Protein AF-0000000083567440 (afdb_homodimer)

Secondary structure (DSSP, 8-state):
-B----TTTT-TT-S---HHHHHHHHHHHT-TT--EEEEHHHHHHHT--HHHHHHHTGGGEEEEEE--TTT--STTSSSB-HHHHHHHHHHTT--SEEEE----SS--HHHHHHHHHHS-TTEE--SS-HHHHHHHHHHHHHH-/-B----TTTT-TT-S---HHHHHHHHHHHT-TT--EEEEHHHHHHHT--HHHHHHHTGGGEEEEEE--TTT--STTSSSB-HHHHHHHHHHTT--SEEEE----SS--HHHHHHHHHHS-TTEE---S-HHHHHHHHHHHHTT-

Organism: NCBI:txid148449

Nearest PDB structures (foldseek):
  3ngf-assembly1_A  TM=9.160E-01  e=2.047E-07  Brucella abortus 2308
  1k77-assembly1_A  TM=9.024E-01  e=3.881E-07  Escherichia coli
  8xj1-assembly1_A  TM=6.847E-01  e=6.481E-06  Kroppenstedtia eburnea
  3vyl-assembly1_B  TM=6.806E-01  e=1.015E-04  Mesorhizobium loti
  7wmz-assembly1_E  TM=3.970E-01  e=1.234E+00  Mycolicibacterium smegmatis MC2 155

Solvent-accessible surface area (backbone atoms only — not comparable to full-atom values): 15208 Å² total; per-residue (Å²): 106,48,63,42,40,25,34,93,78,83,33,67,82,50,83,56,44,38,64,68,60,48,44,51,51,38,61,71,64,65,43,96,82,50,27,30,38,48,36,48,35,32,44,28,53,51,32,21,40,55,60,61,58,48,56,77,41,45,92,45,47,60,35,34,34,42,24,15,38,88,81,30,16,51,65,72,73,17,40,41,22,53,54,45,42,43,49,50,38,51,73,64,63,63,81,58,51,30,25,39,47,32,50,71,80,64,93,41,70,64,53,46,51,53,41,36,67,50,48,59,91,43,56,38,66,35,65,25,70,68,77,59,27,53,54,48,49,51,53,52,48,71,71,96,107,48,63,40,40,25,36,92,79,83,33,70,83,50,82,55,44,36,64,68,60,47,44,53,51,40,59,70,66,66,44,96,80,51,28,29,37,48,35,48,37,32,42,30,53,51,32,21,39,54,60,61,58,47,58,76,40,45,92,45,49,58,35,34,35,41,24,14,37,86,80,30,16,50,64,73,75,16,40,40,21,53,54,44,42,44,51,49,37,51,74,64,62,62,81,59,52,30,24,39,47,34,51,72,80,64,93,41,70,63,54,47,51,54,40,36,68,50,48,62,92,42,56,39,66,31,70,24,69,70,76,57,27,53,52,47,48,52,53,54,49,72,70,98

Structure (mmCIF, N/CA/C/O backbone):
data_AF-0000000083567440-model_v1
#
loop_
_entity.id
_entity.type
_entity.pdbx_description
1 polymer 'Hydroxypyruvate isomerase'
#
loop_
_atom_site.group_PDB
_atom_site.id
_atom_site.type_symbol
_atom_site.label_atom_id
_atom_site.label_alt_id
_atom_site.label_comp_id
_atom_site.label_asym_id
_atom_site.label_entity_id
_atom_site.label_seq_id
_atom_site.pdbx_PDB_ins_code
_atom_site.Cartn_x
_atom_site.Cartn_y
_atom_site.Cartn_z
_atom_site.occupancy
_atom_site.B_iso_or_equiv
_atom_site.auth_seq_id
_atom_site.auth_comp_id
_atom_site.auth_asym_id
_atom_site.auth_atom_id
_atom_site.pdbx_PDB_model_num
ATOM 1 N N . MET A 1 1 ? 11.079 -18.487 -12.886 1 87.93 1 MET A N 1
ATOM 2 C CA . MET A 1 1 ? 10.199 -17.392 -12.489 1 87.93 1 MET A CA 1
ATOM 3 C C . MET A 1 1 ? 10.958 -16.07 -12.451 1 87.93 1 MET A C 1
ATOM 5 O O . MET A 1 1 ? 12.139 -16.036 -12.1 1 87.93 1 MET A O 1
ATOM 9 N N . VAL A 1 2 ? 10.337 -15.026 -12.885 1 94.03 2 VAL A N 1
ATOM 10 C CA . VAL A 1 2 ? 10.93 -13.694 -12.822 1 94.03 2 VAL A CA 1
ATOM 11 C C . VAL A 1 2 ? 10.391 -12.945 -11.605 1 94.03 2 VAL A C 1
ATOM 13 O O . VAL A 1 2 ? 9.193 -12.997 -11.316 1 94.03 2 VAL A O 1
ATOM 16 N N . GLU A 1 3 ? 11.317 -12.388 -10.875 1 94.94 3 GLU A N 1
ATOM 17 C CA . GLU A 1 3 ? 10.916 -11.704 -9.649 1 94.94 3 GLU A CA 1
ATOM 18 C C . GLU A 1 3 ? 11.369 -10.246 -9.658 1 94.94 3 GLU A C 1
ATOM 20 O O . GLU A 1 3 ? 12.559 -9.959 -9.51 1 94.94 3 GLU A O 1
ATOM 25 N N . PRO A 1 4 ? 10.413 -9.352 -9.875 1 96.84 4 PRO A N 1
ATOM 26 C CA . PRO A 1 4 ? 10.77 -7.945 -9.677 1 96.84 4 PRO A CA 1
ATOM 27 C C . PRO A 1 4 ? 11.094 -7.618 -8.221 1 96.84 4 PRO A C 1
ATOM 29 O O . PRO A 1 4 ? 10.431 -8.119 -7.309 1 96.84 4 PRO A O 1
ATOM 32 N N . LEU A 1 5 ? 12.163 -6.858 -8 1 95.72 5 LEU A N 1
ATOM 33 C CA . LEU A 1 5 ? 12.626 -6.5 -6.663 1 95.72 5 LEU A CA 1
ATOM 34 C C . LEU A 1 5 ? 12.669 -4.986 -6.49 1 95.72 5 LEU A C 1
ATOM 36 O O . LEU A 1 5 ? 12.878 -4.251 -7.458 1 95.72 5 LEU A O 1
ATOM 40 N N . ASN A 1 6 ? 12.484 -4.544 -5.293 1 95.1 6 ASN A N 1
ATOM 41 C CA . ASN A 1 6 ? 12.432 -3.099 -5.102 1 95.1 6 ASN A CA 1
ATOM 42 C C . ASN A 1 6 ? 13.823 -2.474 -5.159 1 95.1 6 ASN A C 1
ATOM 44 O O . ASN A 1 6 ? 14.775 -3.016 -4.595 1 95.1 6 ASN A O 1
ATOM 48 N N . ASN A 1 7 ? 13.93 -1.37 -5.796 1 92.4 7 ASN A N 1
ATOM 49 C CA . ASN A 1 7 ? 15.181 -0.644 -5.989 1 92.4 7 ASN A CA 1
ATOM 50 C C . ASN A 1 7 ? 15.416 0.373 -4.876 1 92.4 7 ASN A C 1
ATOM 52 O O . ASN A 1 7 ? 16.545 0.541 -4.41 1 92.4 7 ASN A O 1
ATOM 56 N N . PRO A 1 8 ? 14.436 1.002 -4.356 1 90.2 8 PRO A N 1
ATOM 57 C CA . PRO A 1 8 ? 14.662 2.115 -3.431 1 90.2 8 PRO A CA 1
ATOM 58 C C . PRO A 1 8 ? 15.209 1.658 -2.081 1 90.2 8 PRO A C 1
ATOM 60 O O . PRO A 1 8 ? 15.843 2.442 -1.37 1 90.2 8 PRO A O 1
ATOM 63 N N . VAL A 1 9 ? 15.043 0.357 -1.738 1 92.3 9 VAL A N 1
ATOM 64 C CA . VAL A 1 9 ? 15.368 -0.022 -0.367 1 92.3 9 VAL A CA 1
ATOM 65 C C . VAL A 1 9 ? 16.37 -1.175 -0.373 1 92.3 9 VAL A C 1
ATOM 67 O O . VAL A 1 9 ? 17.481 -1.043 0.145 1 92.3 9 VAL A O 1
ATOM 70 N N . ASN A 1 10 ? 15.993 -2.312 -1.07 1 89.77 10 ASN A N 1
ATOM 71 C CA . ASN A 1 10 ? 16.732 -3.552 -0.855 1 89.77 10 ASN A CA 1
ATOM 72 C C . ASN A 1 10 ? 17.688 -3.842 -2.009 1 89.77 10 ASN A C 1
ATOM 74 O O . ASN A 1 10 ? 18.718 -4.49 -1.819 1 89.77 10 ASN A O 1
ATOM 78 N N . HIS A 1 11 ? 17.297 -3.452 -3.171 1 89.78 11 HIS A N 1
ATOM 79 C CA . HIS A 1 11 ? 18.06 -3.884 -4.336 1 89.78 11 HIS A CA 1
ATOM 80 C C . HIS A 1 11 ? 18.351 -2.714 -5.27 1 89.78 11 HIS A C 1
ATOM 82 O O . HIS A 1 11 ? 17.913 -2.71 -6.423 1 89.78 11 HIS A O 1
ATOM 88 N N . ARG A 1 12 ? 19.121 -1.856 -4.775 1 88.53 12 ARG A N 1
ATOM 89 C CA . ARG A 1 12 ? 19.474 -0.681 -5.564 1 88.53 12 ARG A CA 1
ATOM 90 C C . ARG A 1 12 ? 20.154 -1.082 -6.869 1 88.53 12 ARG A C 1
ATOM 92 O O . ARG A 1 12 ? 21.05 -1.928 -6.874 1 88.53 12 ARG A O 1
ATOM 99 N N . GLY A 1 13 ? 19.609 -0.573 -7.987 1 88.8 13 GLY A N 1
ATOM 100 C CA . GLY A 1 13 ? 20.228 -0.832 -9.277 1 88.8 13 GLY A CA 1
ATOM 101 C C . GLY A 1 13 ? 19.657 -2.049 -9.98 1 88.8 13 GLY A C 1
ATOM 102 O O . GLY A 1 13 ? 20.018 -2.339 -11.122 1 88.8 13 GLY A O 1
ATOM 103 N N . TYR A 1 14 ? 18.814 -2.717 -9.284 1 89.46 14 TYR A N 1
ATOM 104 C CA . TYR A 1 14 ? 18.181 -3.867 -9.92 1 89.46 14 TYR A CA 1
ATOM 105 C C . TYR A 1 14 ? 17.388 -3.443 -11.15 1 89.46 14 TYR A C 1
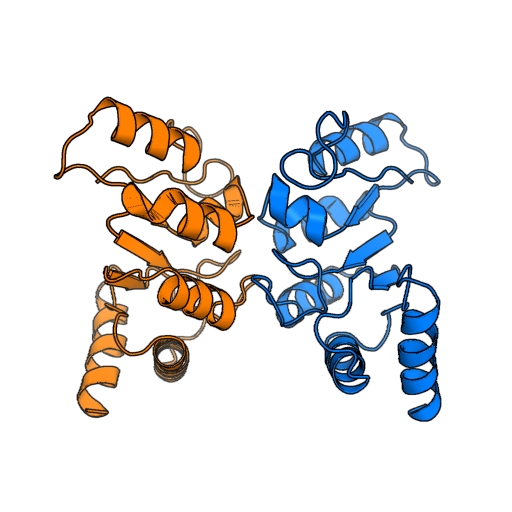ATOM 107 O O . TYR A 1 14 ? 16.661 -2.447 -11.115 1 89.46 14 TYR A O 1
ATOM 115 N N . TYR A 1 15 ? 17.499 -4.137 -12.166 1 91.03 15 TYR A N 1
ATOM 116 C CA . TYR A 1 15 ? 16.913 -3.775 -13.452 1 91.03 15 TYR A CA 1
ATOM 117 C C . TYR A 1 15 ? 15.4 -3.959 -13.432 1 91.03 15 TYR A C 1
ATOM 119 O O . TYR A 1 15 ? 14.654 -3.057 -13.82 1 91.03 15 TYR A O 1
ATOM 127 N N . LEU A 1 16 ? 14.903 -5.155 -13.002 1 95.24 16 LEU A N 1
ATOM 128 C CA . LEU A 1 16 ? 13.476 -5.457 -12.993 1 95.24 16 LEU A CA 1
ATOM 129 C C . LEU A 1 16 ? 12.839 -5.035 -11.673 1 95.24 16 LEU A C 1
ATOM 131 O O . LEU A 1 16 ? 12.846 -5.798 -10.704 1 95.24 16 LEU A O 1
ATOM 135 N N . ASP A 1 17 ? 12.183 -3.842 -11.654 1 94.01 17 ASP A N 1
ATOM 136 C CA . ASP A 1 17 ? 11.757 -3.31 -10.364 1 94.01 17 ASP A CA 1
ATOM 137 C C . ASP A 1 17 ? 10.253 -3.044 -10.348 1 94.01 17 ASP A C 1
ATOM 139 O O . ASP A 1 17 ? 9.752 -2.332 -9.476 1 94.01 17 ASP A O 1
ATOM 143 N N . SER A 1 18 ? 9.601 -3.532 -11.308 1 94.63 18 SER A N 1
ATOM 144 C CA . SER A 1 18 ? 8.154 -3.358 -11.387 1 94.63 18 SER A CA 1
ATOM 145 C C . SER A 1 18 ? 7.466 -4.644 -11.835 1 94.63 18 SER A C 1
ATOM 147 O O . SER A 1 18 ? 7.96 -5.341 -12.724 1 94.63 18 SER A O 1
ATOM 149 N N . SER A 1 19 ? 6.357 -4.925 -11.21 1 97.45 19 SER A N 1
ATOM 150 C CA . SER A 1 19 ? 5.596 -6.098 -11.626 1 97.45 19 SER A CA 1
ATOM 151 C C . SER A 1 19 ? 5.032 -5.922 -13.032 1 97.45 19 SER A C 1
ATOM 153 O O . SER A 1 19 ? 4.936 -6.886 -13.794 1 97.45 19 SER A O 1
ATOM 155 N N . TYR A 1 20 ? 4.717 -4.71 -13.385 1 97.28 20 TYR A N 1
ATOM 156 C CA . TYR A 1 20 ? 4.16 -4.468 -14.711 1 97.28 20 TYR A CA 1
ATOM 157 C C . TYR A 1 20 ? 5.181 -4.785 -15.797 1 97.28 20 TYR A C 1
ATOM 159 O O . TYR A 1 20 ? 4.838 -5.369 -16.828 1 97.28 20 TYR A O 1
ATOM 167 N N . ALA A 1 21 ? 6.442 -4.391 -15.522 1 97.25 21 ALA A N 1
ATOM 168 C CA . ALA A 1 21 ? 7.503 -4.761 -16.455 1 97.25 21 ALA A CA 1
ATOM 169 C C . ALA A 1 21 ? 7.666 -6.276 -16.529 1 97.25 21 ALA A C 1
ATOM 171 O O . ALA A 1 21 ? 7.888 -6.831 -17.608 1 97.25 21 ALA A O 1
ATOM 172 N N . ALA A 1 22 ? 7.561 -6.914 -15.407 1 97.84 22 ALA A N 1
ATOM 173 C CA . ALA A 1 22 ? 7.656 -8.371 -15.373 1 97.84 22 ALA A CA 1
ATOM 174 C C . ALA A 1 22 ? 6.518 -9.014 -16.161 1 97.84 22 ALA A C 1
ATOM 176 O O . ALA A 1 22 ? 6.731 -9.987 -16.888 1 97.84 22 ALA A O 1
ATOM 177 N N . TYR A 1 23 ? 5.308 -8.432 -16.035 1 98.15 23 TYR A N 1
ATOM 178 C CA . TYR A 1 23 ? 4.175 -8.941 -16.799 1 98.15 23 TYR A CA 1
ATOM 179 C C . TYR A 1 23 ? 4.439 -8.843 -18.297 1 98.15 23 TYR A C 1
ATOM 181 O O . TYR A 1 23 ? 4.144 -9.776 -19.048 1 98.15 23 TYR A O 1
ATOM 189 N N . GLU A 1 24 ? 4.969 -7.744 -18.652 1 97.9 24 GLU A N 1
ATOM 190 C CA . GLU A 1 24 ? 5.271 -7.542 -20.066 1 97.9 24 GLU A CA 1
ATOM 191 C C . GLU A 1 24 ? 6.265 -8.583 -20.573 1 97.9 24 GLU A C 1
ATOM 193 O O . GLU A 1 24 ? 6.12 -9.099 -21.683 1 97.9 24 GLU A O 1
ATOM 198 N N . ILE A 1 25 ? 7.258 -8.848 -19.788 1 97.46 25 ILE A N 1
ATOM 199 C CA . ILE A 1 25 ? 8.284 -9.816 -20.16 1 97.46 25 ILE A CA 1
ATOM 200 C C . ILE A 1 25 ? 7.661 -11.205 -20.287 1 97.46 25 ILE A C 1
ATOM 202 O O . ILE A 1 25 ? 7.884 -11.903 -21.279 1 97.46 25 ILE A O 1
ATOM 206 N N . VAL A 1 26 ? 6.856 -11.612 -19.313 1 97.53 26 VAL A N 1
ATOM 207 C CA . VAL A 1 26 ? 6.236 -12.933 -19.311 1 97.53 26 VAL A CA 1
ATOM 208 C C . VAL A 1 26 ? 5.278 -13.057 -20.493 1 97.53 26 VAL A C 1
ATOM 210 O O . VAL A 1 26 ? 5.229 -14.098 -21.154 1 97.53 26 VAL A O 1
ATOM 213 N N . ASP A 1 27 ? 4.548 -12.004 -20.747 1 97.24 27 ASP A N 1
ATOM 214 C CA . ASP A 1 27 ? 3.644 -11.988 -21.892 1 97.24 27 ASP A CA 1
ATOM 215 C C . ASP A 1 27 ? 4.411 -12.168 -23.2 1 97.24 27 ASP A C 1
ATOM 217 O O . ASP A 1 27 ? 3.989 -12.93 -24.073 1 97.24 27 ASP A O 1
ATOM 221 N N . ALA A 1 28 ? 5.547 -11.557 -23.298 1 97.32 28 ALA A N 1
ATOM 222 C CA . ALA A 1 28 ? 6.359 -11.607 -24.511 1 97.32 28 ALA A CA 1
ATOM 223 C C . ALA A 1 28 ? 6.976 -12.989 -24.701 1 97.32 28 ALA A C 1
ATOM 225 O O . ALA A 1 28 ? 7.121 -13.461 -25.832 1 97.32 28 ALA A O 1
ATOM 226 N N . VAL A 1 29 ? 7.389 -13.557 -23.599 1 96.43 29 VAL A N 1
ATOM 227 C CA . VAL A 1 29 ? 7.986 -14.888 -23.646 1 96.43 29 VAL A CA 1
ATOM 228 C C . VAL A 1 29 ? 6.927 -15.916 -24.034 1 96.43 29 VAL A C 1
ATOM 230 O O . VAL A 1 29 ? 7.226 -16.897 -24.719 1 96.43 29 VAL A O 1
ATOM 233 N N . ASP A 1 30 ? 5.71 -15.658 -23.568 1 95.57 30 ASP A N 1
ATOM 234 C CA . ASP A 1 30 ? 4.547 -16.465 -23.927 1 95.57 30 ASP A CA 1
ATOM 235 C C . ASP A 1 30 ? 4.82 -17.95 -23.703 1 95.57 30 ASP A C 1
ATOM 237 O O . ASP A 1 30 ? 4.643 -18.763 -24.612 1 95.57 30 ASP A O 1
ATOM 241 N N . SER A 1 31 ? 5.33 -18.346 -22.587 1 94.84 31 SER A N 1
ATOM 242 C CA . SER A 1 31 ? 5.616 -19.717 -22.175 1 94.84 31 SER A CA 1
ATOM 243 C C . SER A 1 31 ? 4.889 -20.068 -20.881 1 94.84 31 SER A C 1
ATOM 245 O O . SER A 1 31 ? 4.891 -19.284 -19.929 1 94.84 31 SER A O 1
ATOM 247 N N . PRO A 1 32 ? 4.33 -21.252 -20.864 1 92.28 32 PRO A N 1
ATOM 248 C CA . PRO A 1 32 ? 3.598 -21.663 -19.664 1 92.28 32 PRO A CA 1
ATOM 249 C C . PRO A 1 32 ? 4.519 -21.963 -18.484 1 92.28 32 PRO A C 1
ATOM 251 O O . PRO A 1 32 ? 4.049 -22.131 -17.356 1 92.28 32 PRO A O 1
ATOM 254 N N . VAL A 1 33 ? 5.763 -21.966 -18.705 1 91.72 33 VAL A N 1
ATOM 255 C CA . VAL A 1 33 ? 6.66 -22.362 -17.624 1 91.72 33 VAL A CA 1
ATOM 256 C C . VAL A 1 33 ? 7.318 -21.125 -17.018 1 91.72 33 VAL A C 1
ATOM 258 O O . VAL A 1 33 ? 8.126 -21.234 -16.092 1 91.72 33 VAL A O 1
ATOM 261 N N . VAL A 1 34 ? 7.091 -20.003 -17.632 1 96.12 34 VAL A N 1
ATOM 262 C CA . VAL A 1 34 ? 7.638 -18.76 -17.1 1 96.12 34 VAL A CA 1
ATOM 263 C C . VAL A 1 34 ? 6.515 -17.916 -16.5 1 96.12 34 VAL A C 1
ATOM 265 O O . VAL A 1 34 ? 5.498 -17.67 -17.154 1 96.12 34 VAL A O 1
ATOM 268 N N . SER A 1 35 ? 6.641 -17.533 -15.27 1 96.69 35 SER A N 1
ATOM 269 C CA . SER A 1 35 ? 5.643 -16.731 -14.568 1 96.69 35 SER A CA 1
ATOM 270 C C . SER A 1 35 ? 6.303 -15.716 -13.641 1 96.69 35 SER A C 1
ATOM 272 O O . SER A 1 35 ? 7.524 -15.723 -13.472 1 96.69 35 SER A O 1
ATOM 274 N N . VAL A 1 36 ? 5.521 -14.867 -13.104 1 97.41 36 VAL A N 1
ATOM 275 C CA . VAL A 1 36 ? 5.995 -13.849 -12.172 1 97.41 36 VAL A CA 1
ATOM 276 C C . VAL A 1 36 ? 5.861 -14.359 -10.739 1 97.41 36 VAL A C 1
ATOM 278 O O . VAL A 1 36 ? 4.842 -14.953 -10.377 1 97.41 36 VAL A O 1
ATOM 281 N N . LEU A 1 37 ? 6.946 -14.305 -9.948 1 95.72 37 LEU A N 1
ATOM 282 C CA . LEU A 1 37 ? 6.834 -14.329 -8.494 1 95.72 37 LEU A CA 1
ATOM 283 C C . LEU A 1 37 ? 6.495 -12.944 -7.953 1 95.72 37 LEU A C 1
ATOM 285 O O . LEU A 1 37 ? 7.33 -12.038 -7.985 1 95.72 37 LEU A O 1
ATOM 289 N N . PHE A 1 38 ? 5.289 -12.761 -7.583 1 97.03 38 PHE A N 1
ATOM 290 C CA . PHE A 1 38 ? 4.832 -11.498 -7.015 1 97.03 38 PHE A CA 1
ATOM 291 C C . PHE A 1 38 ? 5.123 -11.441 -5.52 1 97.03 38 PHE A C 1
ATOM 293 O O . PHE A 1 38 ? 4.442 -12.092 -4.725 1 97.03 38 PHE A O 1
ATOM 300 N N . ASP A 1 39 ? 6.143 -10.755 -5.211 1 96.48 39 ASP A N 1
ATOM 301 C CA . ASP A 1 39 ? 6.452 -10.511 -3.806 1 96.48 39 ASP A CA 1
ATOM 302 C C . ASP A 1 39 ? 5.8 -9.22 -3.316 1 96.48 39 ASP A C 1
ATOM 304 O O . ASP A 1 39 ? 6.248 -8.124 -3.657 1 96.48 39 ASP A O 1
ATOM 308 N N . VAL A 1 40 ? 4.803 -9.36 -2.443 1 97.02 40 VAL A N 1
ATOM 309 C CA . VAL A 1 40 ? 3.955 -8.247 -2.031 1 97.02 40 VAL A CA 1
ATOM 310 C C . VAL A 1 40 ? 4.805 -7.168 -1.363 1 97.02 40 VAL A C 1
ATOM 312 O O . VAL A 1 40 ? 4.563 -5.974 -1.55 1 97.02 40 VAL A O 1
ATOM 315 N N . TYR A 1 41 ? 5.761 -7.532 -0.625 1 96.17 41 TYR A N 1
ATOM 316 C CA . TYR A 1 41 ? 6.644 -6.584 0.045 1 96.17 41 TYR A CA 1
ATOM 317 C C . TYR A 1 41 ? 7.34 -5.679 -0.966 1 96.17 41 TYR A C 1
ATOM 319 O O . TYR A 1 41 ? 7.288 -4.453 -0.849 1 96.17 41 TYR A O 1
ATOM 327 N N . HIS A 1 42 ? 7.95 -6.241 -1.936 1 97.68 42 HIS A N 1
ATOM 328 C CA . HIS A 1 42 ? 8.652 -5.466 -2.952 1 97.68 42 HIS A CA 1
ATOM 329 C C . HIS A 1 42 ? 7.688 -4.579 -3.733 1 97.68 42 HIS A C 1
ATOM 331 O O . HIS A 1 42 ? 7.967 -3.399 -3.959 1 97.68 42 HIS A O 1
ATOM 337 N N . GLN A 1 43 ? 6.565 -5.121 -4.162 1 97.98 43 GLN A N 1
ATOM 338 C CA . GLN A 1 43 ? 5.654 -4.393 -5.04 1 97.98 43 GLN A CA 1
ATOM 339 C C . GLN A 1 43 ? 4.935 -3.279 -4.285 1 97.98 43 GLN A C 1
ATOM 341 O O . GLN A 1 43 ? 4.615 -2.237 -4.861 1 97.98 43 GLN A O 1
ATOM 346 N N . GLN A 1 44 ? 4.707 -3.542 -2.959 1 98.38 44 GLN A N 1
ATOM 347 C CA . GLN A 1 44 ? 4.141 -2.461 -2.159 1 98.38 44 GLN A CA 1
ATOM 348 C C . GLN A 1 44 ? 5.098 -1.275 -2.082 1 98.38 44 GLN A C 1
ATOM 350 O O . GLN A 1 44 ? 4.665 -0.121 -2.071 1 98.38 44 GLN A O 1
ATOM 355 N N . ILE A 1 45 ? 6.369 -1.501 -2.016 1 97.59 45 ILE A N 1
ATOM 356 C CA . ILE A 1 45 ? 7.376 -0.454 -1.88 1 97.59 45 ILE A CA 1
ATOM 357 C C . ILE A 1 45 ? 7.518 0.301 -3.2 1 97.59 45 ILE A C 1
ATOM 359 O O . ILE A 1 45 ? 7.715 1.518 -3.207 1 97.59 45 ILE A O 1
ATOM 363 N N . VAL A 1 46 ? 7.297 -0.346 -4.335 1 95.93 46 VAL A N 1
ATOM 364 C CA . VAL A 1 46 ? 7.638 0.258 -5.619 1 95.93 46 VAL A CA 1
ATOM 365 C C . VAL A 1 46 ? 6.376 0.803 -6.285 1 95.93 46 VAL A C 1
ATOM 367 O O . VAL A 1 46 ? 6.426 1.812 -6.991 1 95.93 46 VAL A O 1
ATOM 370 N N . GLU A 1 47 ? 5.21 0.18 -6.014 1 95.32 47 GLU A N 1
ATOM 371 C CA . GLU A 1 47 ? 4.077 0.465 -6.89 1 95.32 47 GLU A CA 1
ATOM 372 C C . GLU A 1 47 ? 2.805 0.71 -6.085 1 95.32 47 GLU A C 1
ATOM 374 O O . GLU A 1 47 ? 1.958 1.514 -6.482 1 95.32 47 GLU A O 1
ATOM 379 N N . GLY A 1 48 ? 2.593 -0.005 -4.998 1 97.25 48 GLY A N 1
ATOM 380 C CA . GLY A 1 48 ? 1.301 0.04 -4.331 1 97.25 48 GLY A CA 1
ATOM 381 C C . GLY A 1 48 ? 0.19 -0.606 -5.139 1 97.25 48 GLY A C 1
ATOM 382 O O . GLY A 1 48 ? 0.44 -1.519 -5.928 1 97.25 48 GLY A O 1
ATOM 383 N N . ASN A 1 49 ? -1.048 -0.249 -4.775 1 98.19 49 ASN A N 1
ATOM 384 C CA . ASN A 1 49 ? -2.206 -0.794 -5.475 1 98.19 49 ASN A CA 1
ATOM 385 C C . ASN A 1 49 ? -2.138 -2.316 -5.572 1 98.19 49 ASN A C 1
ATOM 387 O O . ASN A 1 49 ? -2.351 -2.884 -6.644 1 98.19 49 ASN A O 1
ATOM 391 N N . VAL A 1 50 ? -1.798 -2.952 -4.538 1 98.25 50 VAL A N 1
ATOM 392 C CA . VAL A 1 50 ? -1.385 -4.351 -4.49 1 98.25 50 VAL A CA 1
ATOM 393 C C . VAL A 1 50 ? -2.536 -5.246 -4.943 1 98.25 50 VAL A C 1
ATOM 395 O O . VAL A 1 50 ? -2.349 -6.132 -5.781 1 98.25 50 VAL A O 1
ATOM 398 N N . ILE A 1 51 ? -3.769 -5.046 -4.427 1 97.7 51 ILE A N 1
ATOM 399 C CA . ILE A 1 51 ? -4.903 -5.911 -4.735 1 97.7 51 ILE A CA 1
ATOM 400 C C . ILE A 1 51 ? -5.22 -5.833 -6.227 1 97.7 51 ILE A C 1
ATOM 402 O O . ILE A 1 51 ? -5.292 -6.86 -6.907 1 97.7 51 ILE A O 1
ATOM 406 N N . ALA A 1 52 ? -5.372 -4.677 -6.747 1 98.32 52 ALA A N 1
ATOM 407 C CA . ALA A 1 52 ? -5.702 -4.538 -8.163 1 98.32 52 ALA A CA 1
ATOM 408 C C . ALA A 1 52 ? -4.591 -5.103 -9.044 1 98.32 52 ALA A C 1
ATOM 410 O O . ALA A 1 52 ? -4.859 -5.841 -9.995 1 98.32 52 ALA A O 1
ATOM 411 N N . ASN A 1 53 ? -3.344 -4.719 -8.759 1 97.96 53 ASN A N 1
ATOM 412 C CA . ASN A 1 53 ? -2.199 -5.208 -9.52 1 97.96 53 ASN A CA 1
ATOM 413 C C . ASN A 1 53 ? -2.17 -6.733 -9.571 1 97.96 53 ASN A C 1
ATOM 415 O O . ASN A 1 53 ? -2.051 -7.32 -10.648 1 97.96 53 ASN A O 1
ATOM 419 N N . LEU A 1 54 ? -2.347 -7.326 -8.448 1 96.94 54 LEU A N 1
ATOM 420 C CA . LEU A 1 54 ? -2.237 -8.776 -8.338 1 96.94 54 LEU A CA 1
ATOM 421 C C . LEU A 1 54 ? -3.43 -9.464 -8.994 1 96.94 54 LEU A C 1
ATOM 423 O O . LEU A 1 54 ? -3.256 -10.336 -9.849 1 96.94 54 LEU A O 1
ATOM 427 N N . THR A 1 55 ? -4.67 -9.047 -8.712 1 97.53 55 THR A N 1
ATOM 428 C CA . THR A 1 55 ? -5.855 -9.786 -9.133 1 97.53 55 THR A CA 1
ATOM 429 C C . THR A 1 55 ? -6.136 -9.558 -10.615 1 97.53 55 THR A C 1
ATOM 431 O O . THR A 1 55 ? -6.651 -10.446 -11.298 1 97.53 55 THR A O 1
ATOM 434 N N . GLU A 1 56 ? -5.758 -8.411 -11.162 1 97.47 56 GLU A N 1
ATOM 435 C CA . GLU A 1 56 ? -6.001 -8.125 -12.573 1 97.47 56 GLU A CA 1
ATOM 436 C C . GLU A 1 56 ? -4.949 -8.785 -13.459 1 97.47 56 GLU A C 1
ATOM 438 O O . GLU A 1 56 ? -5.111 -8.852 -14.679 1 97.47 56 GLU A O 1
ATOM 443 N N . ASN A 1 57 ? -3.891 -9.285 -12.886 1 97.79 57 ASN A N 1
ATOM 444 C CA . ASN A 1 57 ? -2.797 -9.858 -13.663 1 97.79 57 ASN A CA 1
ATOM 445 C C . ASN A 1 57 ? -2.482 -11.284 -13.22 1 97.79 57 ASN A C 1
ATOM 447 O O . ASN A 1 57 ? -1.357 -11.758 -13.391 1 97.79 57 ASN A O 1
ATOM 451 N N . LEU A 1 58 ? -3.452 -11.952 -12.665 1 96.68 58 LEU A N 1
ATOM 452 C CA . LEU A 1 58 ? -3.265 -13.266 -12.06 1 96.68 58 LEU A CA 1
ATOM 453 C C . LEU A 1 58 ? -2.769 -14.274 -13.092 1 96.68 58 LEU A C 1
ATOM 455 O O . LEU A 1 58 ? -2.047 -15.214 -12.751 1 96.68 58 LEU A O 1
ATOM 459 N N . GLU A 1 59 ? -3.103 -14.078 -14.325 1 96.41 59 GLU A N 1
ATOM 460 C CA . GLU A 1 59 ? -2.722 -15.012 -15.38 1 96.41 59 GLU A CA 1
ATOM 461 C C . GLU A 1 59 ? -1.206 -15.072 -15.543 1 96.41 59 GLU A C 1
ATOM 463 O O . GLU A 1 59 ? -0.67 -16.054 -16.06 1 96.41 59 GLU A O 1
ATOM 468 N N . PHE A 1 60 ? -0.51 -14.011 -15.108 1 97.36 60 PHE A N 1
ATOM 469 C CA . PHE A 1 60 ? 0.94 -13.952 -15.253 1 97.36 60 PHE A CA 1
ATOM 470 C C . PHE A 1 60 ? 1.631 -14.436 -13.984 1 97.36 60 PHE A C 1
ATOM 472 O O . PHE A 1 60 ? 2.844 -14.657 -13.977 1 97.36 60 PHE A O 1
ATOM 479 N N . VAL A 1 61 ? 0.887 -14.632 -12.874 1 96.02 61 VAL A N 1
ATOM 480 C CA . VAL A 1 61 ? 1.473 -14.851 -11.556 1 96.02 61 VAL A CA 1
ATOM 481 C C . VAL A 1 61 ? 1.471 -16.343 -11.231 1 96.02 61 VAL A C 1
ATOM 483 O O . VAL A 1 61 ? 0.42 -16.986 -11.245 1 96.02 61 VAL A O 1
ATOM 486 N N . GLY A 1 62 ? 2.657 -16.893 -10.927 1 92.91 62 GLY A N 1
ATOM 487 C CA . GLY A 1 62 ? 2.762 -18.3 -10.573 1 92.91 62 GLY A CA 1
ATOM 488 C C . GLY A 1 62 ? 2.949 -18.527 -9.085 1 92.91 62 GLY A C 1
ATOM 489 O O . GLY A 1 62 ? 2.685 -19.621 -8.581 1 92.91 62 GLY A O 1
ATOM 490 N N . TYR A 1 63 ? 3.475 -17.518 -8.407 1 91.04 63 TYR A N 1
ATOM 491 C CA . TYR A 1 63 ? 3.802 -17.614 -6.989 1 91.04 63 TYR A CA 1
ATOM 492 C C . TYR A 1 63 ? 3.689 -16.254 -6.31 1 91.04 63 TYR A C 1
ATOM 494 O O . TYR A 1 63 ? 3.991 -15.223 -6.916 1 91.04 63 TYR A O 1
ATOM 502 N N . VAL A 1 64 ? 3.234 -16.29 -5.052 1 91.67 64 VAL A N 1
ATOM 503 C CA . VAL A 1 64 ? 3.123 -15.058 -4.277 1 91.67 64 VAL A CA 1
ATOM 504 C C . VAL A 1 64 ? 3.939 -15.181 -2.993 1 91.67 64 VAL A C 1
ATOM 506 O O . VAL A 1 64 ? 3.846 -16.186 -2.284 1 91.67 64 VAL A O 1
ATOM 509 N N . HIS A 1 65 ? 4.803 -14.202 -2.697 1 92.33 65 HIS A N 1
ATOM 510 C CA . HIS A 1 65 ? 5.477 -14.056 -1.412 1 92.33 65 HIS A CA 1
ATOM 511 C C . HIS A 1 65 ? 4.877 -12.91 -0.603 1 92.33 65 HIS A C 1
ATOM 513 O O . HIS A 1 65 ? 4.428 -11.912 -1.171 1 92.33 65 HIS A O 1
ATOM 519 N N . VAL A 1 66 ? 4.924 -13.133 0.739 1 90.19 66 VAL A N 1
ATOM 520 C CA . VAL A 1 66 ? 4.348 -12.083 1.572 1 90.19 66 VAL A CA 1
ATOM 521 C C . VAL A 1 66 ? 5.308 -11.741 2.71 1 90.19 66 VAL A C 1
ATOM 523 O O . VAL A 1 66 ? 5.942 -12.63 3.284 1 90.19 66 VAL A O 1
ATOM 526 N N . ALA A 1 67 ? 5.476 -10.518 2.959 1 91.8 67 ALA A N 1
ATOM 527 C CA . ALA A 1 67 ? 6.042 -9.825 4.114 1 91.8 67 ALA A CA 1
ATOM 528 C C . ALA A 1 67 ? 5.46 -8.421 4.251 1 91.8 67 ALA A C 1
ATOM 530 O O . ALA A 1 67 ? 4.998 -7.835 3.269 1 91.8 67 ALA A O 1
ATOM 531 N N . ASP A 1 68 ? 5.445 -8.017 5.468 1 93.4 68 ASP A N 1
ATOM 532 C CA . ASP A 1 68 ? 4.781 -6.735 5.683 1 93.4 68 ASP A CA 1
ATOM 533 C C . ASP A 1 68 ? 5.741 -5.572 5.443 1 93.4 68 ASP A C 1
ATOM 535 O O . ASP A 1 68 ? 6.954 -5.77 5.352 1 93.4 68 ASP A O 1
ATOM 539 N N . VAL A 1 69 ? 5.239 -4.477 5.16 1 96.95 69 VAL A N 1
ATOM 540 C CA . VAL A 1 69 ? 5.949 -3.245 4.832 1 96.95 69 VAL A CA 1
ATOM 541 C C . VAL A 1 69 ? 5.752 -2.222 5.948 1 96.95 69 VAL A C 1
ATOM 543 O O . VAL A 1 69 ? 4.628 -1.999 6.402 1 96.95 69 VAL A O 1
ATOM 546 N N . PRO A 1 70 ? 6.702 -1.557 6.373 1 96.34 70 PRO A N 1
ATOM 547 C CA . PRO A 1 70 ? 8.031 -1.395 5.778 1 96.34 70 PRO A CA 1
ATOM 548 C C . PRO A 1 70 ? 9.047 -2.397 6.323 1 96.34 70 PRO A C 1
ATOM 550 O O . PRO A 1 70 ? 10.106 -2.596 5.722 1 96.34 70 PRO A O 1
ATOM 553 N N . GLY A 1 71 ? 8.863 -3.109 7.386 1 92.85 71 GLY A N 1
ATOM 554 C CA . GLY A 1 71 ? 9.918 -3.755 8.15 1 92.85 71 GLY A CA 1
ATOM 555 C C . GLY A 1 71 ? 10.259 -5.143 7.643 1 92.85 71 GLY A C 1
ATOM 556 O O . GLY A 1 71 ? 11.226 -5.756 8.099 1 92.85 71 GLY A O 1
ATOM 557 N N . ARG A 1 72 ? 9.427 -5.633 6.676 1 94.19 72 ARG A N 1
ATOM 558 C CA . ARG A 1 72 ? 9.535 -6.975 6.112 1 94.19 72 ARG A CA 1
ATOM 559 C C . ARG A 1 72 ? 9.29 -8.037 7.178 1 94.19 72 ARG A C 1
ATOM 561 O O . ARG A 1 72 ? 9.953 -9.077 7.19 1 94.19 72 ARG A O 1
ATOM 568 N N . HIS A 1 73 ? 8.508 -7.788 8.131 1 90.91 73 HIS A N 1
ATOM 569 C CA . HIS A 1 73 ? 8.124 -8.711 9.193 1 90.91 73 HIS A CA 1
ATOM 570 C C . HIS A 1 73 ? 6.8 -9.397 8.874 1 90.91 73 HIS A C 1
ATOM 572 O O . HIS A 1 73 ? 6.339 -9.366 7.731 1 90.91 73 HIS A O 1
ATOM 578 N N . GLU A 1 74 ? 6.196 -10.155 9.763 1 84.45 74 GLU A N 1
ATOM 579 C CA . GLU A 1 74 ? 4.992 -10.951 9.547 1 84.45 74 GLU A CA 1
ATOM 580 C C . GLU A 1 74 ? 3.796 -10.064 9.212 1 84.45 74 GLU A C 1
ATOM 582 O O . GLU A 1 74 ? 3.729 -8.913 9.65 1 84.45 74 GLU A O 1
ATOM 587 N N . PRO A 1 75 ? 2.913 -10.582 8.436 1 84.66 75 PRO A N 1
ATOM 588 C CA . PRO A 1 75 ? 1.662 -9.863 8.183 1 84.66 75 PRO A CA 1
ATOM 589 C C . PRO A 1 75 ? 1.021 -9.327 9.461 1 84.66 75 PRO A C 1
ATOM 591 O O . PRO A 1 75 ? 0.986 -10.024 10.478 1 84.66 75 PRO A O 1
ATOM 594 N N . GLY A 1 76 ? 0.582 -8.078 9.42 1 83.11 76 GLY A N 1
ATOM 595 C CA . GLY A 1 76 ? -0.035 -7.448 10.576 1 83.11 76 GLY A CA 1
ATOM 596 C C . GLY A 1 76 ? 0.878 -6.458 11.274 1 83.11 76 GLY A C 1
ATOM 597 O O . GLY A 1 76 ? 0.427 -5.67 12.109 1 83.11 76 GLY A O 1
ATOM 598 N N . THR A 1 77 ? 2.109 -6.41 10.875 1 88.59 77 THR A N 1
ATOM 599 C CA . THR A 1 77 ? 3.082 -5.574 11.57 1 88.59 77 THR A CA 1
ATOM 600 C C . THR A 1 77 ? 3.299 -4.261 10.823 1 88.59 77 THR A C 1
ATOM 602 O O . THR A 1 77 ? 3.983 -3.364 11.32 1 88.59 77 THR A O 1
ATOM 605 N N . GLY A 1 78 ? 2.704 -4.193 9.635 1 93.35 78 GLY A N 1
ATOM 606 C CA . GLY A 1 78 ? 2.994 -3.025 8.818 1 93.35 78 GLY A CA 1
ATOM 607 C C . GLY A 1 78 ? 1.764 -2.452 8.139 1 93.35 78 GLY A C 1
ATOM 608 O O . GLY A 1 78 ? 0.666 -2.49 8.697 1 93.35 78 GLY A O 1
ATOM 609 N N . GLU A 1 79 ? 1.96 -1.888 6.969 1 96.37 79 GLU A N 1
ATOM 610 C CA . GLU A 1 79 ? 0.941 -1.02 6.388 1 96.37 79 GLU A CA 1
ATOM 611 C C . GLU A 1 79 ? -0.066 -1.824 5.569 1 96.37 79 GLU A C 1
ATOM 613 O O . GLU A 1 79 ? -1.082 -1.286 5.124 1 96.37 79 GLU A O 1
ATOM 618 N N . LEU A 1 80 ? 0.13 -3.086 5.449 1 95.64 80 LEU A N 1
ATOM 619 C CA . LEU A 1 80 ? -0.793 -3.832 4.601 1 95.64 80 LEU A CA 1
ATOM 620 C C . LEU A 1 80 ? -1.795 -4.613 5.444 1 95.64 80 LEU A C 1
ATOM 622 O O . LEU A 1 80 ? -1.43 -5.201 6.464 1 95.64 80 LEU A O 1
ATOM 626 N N . ASN A 1 81 ? -3.021 -4.58 5.013 1 90.86 81 ASN A N 1
ATOM 627 C CA . ASN A 1 81 ? -4.096 -5.418 5.534 1 90.86 81 ASN A CA 1
ATOM 628 C C . ASN A 1 81 ? -4.177 -6.75 4.795 1 90.86 81 ASN A C 1
ATOM 630 O O . ASN A 1 81 ? -4.936 -6.887 3.834 1 90.86 81 ASN A O 1
ATOM 634 N N . TYR A 1 82 ? -3.489 -7.706 5.309 1 88.01 82 TYR A N 1
ATOM 635 C CA . TYR A 1 82 ? -3.34 -8.957 4.574 1 88.01 82 TYR A CA 1
ATOM 636 C C . TYR A 1 82 ? -4.633 -9.765 4.604 1 88.01 82 TYR A C 1
ATOM 638 O O . TYR A 1 82 ? -4.851 -10.63 3.753 1 88.01 82 TYR A O 1
ATOM 646 N N . TRP A 1 83 ? -5.499 -9.533 5.581 1 83.17 83 TRP A N 1
ATOM 647 C CA . TRP A 1 83 ? -6.807 -10.178 5.525 1 83.17 83 TRP A CA 1
ATOM 648 C C . TRP A 1 83 ? -7.53 -9.83 4.228 1 83.17 83 TRP A C 1
ATOM 650 O O . TRP A 1 83 ? -7.975 -10.721 3.5 1 83.17 83 TRP A O 1
ATOM 660 N N . CYS A 1 84 ? -7.55 -8.589 3.911 1 87.93 84 CYS A N 1
ATOM 661 C CA . CYS A 1 84 ? -8.232 -8.136 2.704 1 87.93 84 CYS A CA 1
ATOM 662 C C . CYS A 1 84 ? -7.477 -8.573 1.455 1 87.93 84 CYS A C 1
ATOM 664 O O . CYS A 1 84 ? -8.09 -8.891 0.434 1 87.93 84 CYS A O 1
ATOM 666 N N . VAL A 1 85 ? -6.154 -8.575 1.513 1 91.05 85 VAL A N 1
ATOM 667 C CA . VAL A 1 85 ? -5.348 -8.99 0.37 1 91.05 85 VAL A CA 1
ATOM 668 C C . VAL A 1 85 ? -5.62 -10.458 0.049 1 91.05 85 VAL A C 1
ATOM 670 O O . VAL A 1 85 ? -5.861 -10.813 -1.107 1 91.05 85 VAL A O 1
ATOM 673 N N . PHE A 1 86 ? -5.683 -11.3 1.082 1 85.74 86 PHE A N 1
ATOM 674 C CA . PHE A 1 86 ? -5.908 -12.726 0.875 1 85.74 86 PHE A CA 1
ATOM 675 C C . PHE A 1 86 ? -7.343 -12.989 0.433 1 85.74 86 PHE A C 1
ATOM 677 O O . PHE A 1 86 ? -7.588 -13.849 -0.416 1 85.74 86 PHE A O 1
ATOM 684 N N . GLU A 1 87 ? -8.237 -12.268 1.024 1 86.01 87 GLU A N 1
ATOM 685 C CA . GLU A 1 87 ? -9.625 -12.4 0.593 1 86.01 87 GLU A CA 1
ATOM 686 C C . GLU A 1 87 ? -9.775 -12.074 -0.891 1 86.01 87 GLU A C 1
ATOM 688 O O . GLU A 1 87 ? -10.461 -12.79 -1.623 1 86.01 87 GLU A O 1
ATOM 693 N N . ALA A 1 88 ? -9.171 -11.021 -1.313 1 91.18 88 ALA A N 1
ATOM 694 C CA . ALA A 1 88 ? -9.229 -10.617 -2.715 1 91.18 88 ALA A CA 1
ATOM 695 C C . ALA A 1 88 ? -8.611 -11.68 -3.619 1 91.18 88 ALA A C 1
ATOM 697 O O . ALA A 1 88 ? -9.119 -11.948 -4.71 1 91.18 88 ALA A O 1
ATOM 698 N N . LEU A 1 89 ? -7.488 -12.254 -3.186 1 89.59 89 LEU A N 1
ATOM 699 C CA . LEU A 1 89 ? -6.821 -13.315 -3.933 1 89.59 89 LEU A CA 1
ATOM 700 C C . LEU A 1 89 ? -7.733 -14.528 -4.086 1 89.59 89 LEU A C 1
ATOM 702 O O . LEU A 1 89 ? -7.855 -15.084 -5.179 1 89.59 89 LEU A O 1
ATOM 706 N N . ASP A 1 90 ? -8.363 -14.873 -3.004 1 85.31 90 ASP A N 1
ATOM 707 C CA . ASP A 1 90 ? -9.295 -15.997 -3.027 1 85.31 90 ASP A CA 1
ATOM 708 C C . ASP A 1 90 ? -10.465 -15.721 -3.969 1 85.31 90 ASP A C 1
ATOM 710 O O . ASP A 1 90 ? -10.826 -16.573 -4.783 1 85.31 90 ASP A O 1
ATOM 714 N N . GLU A 1 91 ? -11.001 -14.583 -3.83 1 91.46 91 GLU A N 1
ATOM 715 C CA . GLU A 1 91 ? -12.152 -14.202 -4.643 1 91.46 91 GLU A CA 1
ATOM 716 C C . GLU A 1 91 ? -11.796 -14.176 -6.126 1 91.46 91 GLU A C 1
ATOM 718 O O . GLU A 1 91 ? -12.643 -14.453 -6.978 1 91.46 91 GLU A O 1
ATOM 723 N N . ALA A 1 92 ? -10.549 -13.897 -6.408 1 94.27 92 ALA A N 1
ATOM 724 C CA . ALA A 1 92 ? -10.088 -13.811 -7.791 1 94.27 92 ALA A CA 1
ATOM 725 C C . ALA A 1 92 ? -9.778 -15.196 -8.353 1 94.27 92 ALA A C 1
ATOM 727 O O . ALA A 1 92 ? -9.444 -15.334 -9.532 1 94.27 92 ALA A O 1
ATOM 728 N N . GLY A 1 93 ? -9.867 -16.199 -7.474 1 91.16 93 GLY A N 1
ATOM 729 C CA . GLY A 1 93 ? -9.714 -17.567 -7.943 1 91.16 93 GLY A CA 1
ATOM 730 C C . GLY A 1 93 ? -8.271 -18.034 -7.961 1 91.16 93 GLY A C 1
ATOM 731 O O . GLY A 1 93 ? -7.92 -18.956 -8.7 1 91.16 93 GLY A O 1
ATOM 732 N N . TYR A 1 94 ? -7.363 -17.322 -7.206 1 88.66 94 TYR A N 1
ATOM 733 C CA . TYR A 1 94 ? -5.974 -17.759 -7.134 1 88.66 94 TYR A CA 1
ATOM 734 C C . TYR A 1 94 ? -5.863 -19.116 -6.45 1 88.66 94 TYR A C 1
ATOM 736 O O . TYR A 1 94 ? -6.327 -19.288 -5.32 1 88.66 94 TYR A O 1
ATOM 744 N N . ASP A 1 95 ? -5.165 -19.98 -7.106 1 82.65 95 ASP A N 1
ATOM 745 C CA . ASP A 1 95 ? -5.033 -21.335 -6.58 1 82.65 95 ASP A CA 1
ATOM 746 C C . ASP A 1 95 ? -3.565 -21.719 -6.414 1 82.65 95 ASP A C 1
ATOM 748 O O . ASP A 1 95 ? -3.242 -22.894 -6.228 1 82.65 95 ASP A O 1
ATOM 752 N N . GLY A 1 96 ? -2.673 -20.729 -6.472 1 80.25 96 GLY A N 1
ATOM 753 C CA . GLY A 1 96 ? -1.249 -20.978 -6.312 1 80.25 96 GLY A CA 1
ATOM 754 C C . GLY A 1 96 ? -0.79 -20.914 -4.867 1 80.25 96 GLY A C 1
ATOM 755 O O . GLY A 1 96 ? -1.614 -20.876 -3.95 1 80.25 96 GLY A O 1
ATOM 756 N N . TYR A 1 97 ? 0.494 -20.966 -4.649 1 80.05 97 TYR A N 1
ATOM 757 C CA . TYR A 1 97 ? 1.078 -20.977 -3.312 1 80.05 97 TYR A CA 1
ATOM 758 C C . TYR A 1 97 ? 1.43 -19.565 -2.859 1 80.05 97 TYR A C 1
ATOM 760 O O . TYR A 1 97 ? 1.783 -18.714 -3.679 1 80.05 97 TYR A O 1
ATOM 768 N N . VAL A 1 98 ? 1.218 -19.405 -1.613 1 83.36 98 VAL A N 1
ATOM 769 C CA . VAL A 1 98 ? 1.678 -18.188 -0.952 1 83.36 98 VAL A CA 1
ATOM 770 C C . VAL A 1 98 ? 2.798 -18.525 0.03 1 83.36 98 VAL A C 1
ATOM 772 O O . VAL A 1 98 ? 2.613 -19.342 0.936 1 83.36 98 VAL A O 1
ATOM 775 N N . GLY A 1 99 ? 3.932 -17.947 -0.239 1 82.05 99 GLY A N 1
ATOM 776 C CA . GLY A 1 99 ? 5.069 -18.145 0.646 1 82.05 99 GLY A CA 1
ATOM 777 C C . GLY A 1 99 ? 5.303 -16.98 1.588 1 82.05 99 GLY A C 1
ATOM 778 O O . GLY A 1 99 ? 5.137 -15.82 1.202 1 82.05 99 GLY A O 1
ATOM 779 N N . LEU A 1 100 ? 5.615 -17.247 2.86 1 79.99 100 LEU A N 1
ATOM 780 C CA . LEU A 1 100 ? 6.005 -16.239 3.839 1 79.99 100 LEU A CA 1
ATOM 781 C C . LEU A 1 100 ? 7.509 -15.99 3.794 1 79.99 100 LEU A C 1
ATOM 783 O O . LEU A 1 100 ? 8.3 -16.894 4.069 1 79.99 100 LEU A O 1
ATOM 787 N N . GLU A 1 101 ? 7.872 -14.867 3.419 1 82.19 101 GLU A N 1
ATOM 788 C CA . GLU A 1 101 ? 9.275 -14.469 3.347 1 82.19 101 GLU A CA 1
ATOM 789 C C . GLU A 1 101 ? 9.53 -13.2 4.155 1 82.19 101 GLU A C 1
ATOM 791 O O . GLU A 1 101 ? 9.599 -12.104 3.594 1 82.19 101 GLU A O 1
ATOM 796 N N . TYR A 1 102 ? 9.56 -13.369 5.43 1 81.45 102 TYR A N 1
ATOM 797 C CA . TYR A 1 102 ? 9.737 -12.199 6.284 1 81.45 102 TYR A CA 1
ATOM 798 C C . TYR A 1 102 ? 10.794 -12.457 7.351 1 81.45 102 TYR A C 1
ATOM 800 O O . TYR A 1 102 ? 11.153 -13.608 7.612 1 81.45 102 TYR A O 1
ATOM 808 N N . ALA A 1 103 ? 11.331 -11.399 7.791 1 74.8 103 ALA A N 1
ATOM 809 C CA . ALA A 1 103 ? 12.174 -11.433 8.984 1 74.8 103 ALA A CA 1
ATOM 810 C C . ALA A 1 103 ? 11.339 -11.264 10.25 1 74.8 10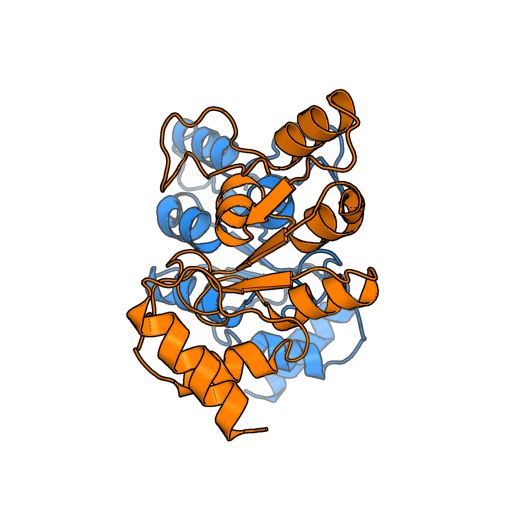3 ALA A C 1
ATOM 812 O O . ALA A 1 103 ? 10.657 -10.251 10.421 1 74.8 103 ALA A O 1
ATOM 813 N N . PRO A 1 104 ? 11.264 -12.333 11.107 1 71.77 104 PRO A N 1
ATOM 814 C CA . PRO A 1 104 ? 10.401 -12.239 12.287 1 71.77 104 PRO A CA 1
ATOM 815 C C . PRO A 1 104 ? 10.724 -11.029 13.16 1 71.77 104 PRO A C 1
ATOM 817 O O . PRO A 1 104 ? 11.897 -10.703 13.361 1 71.77 104 PRO A O 1
ATOM 820 N N . ALA A 1 105 ? 9.647 -10.144 13.435 1 64.94 105 ALA A N 1
ATOM 821 C CA . ALA A 1 105 ? 9.847 -9.026 14.353 1 64.94 105 ALA A CA 1
ATOM 822 C C . ALA A 1 105 ? 10.064 -9.52 15.781 1 64.94 105 ALA A C 1
ATOM 824 O O . ALA A 1 105 ? 10.872 -8.958 16.523 1 64.94 105 ALA A O 1
ATOM 825 N N . THR A 1 106 ? 8.981 -10.334 16.247 1 57.25 106 THR A N 1
ATOM 826 C CA . THR A 1 106 ? 9.13 -11.009 17.532 1 57.25 106 THR A CA 1
ATOM 827 C C . THR A 1 106 ? 9.047 -12.523 17.36 1 57.25 106 THR A C 1
ATOM 829 O O . THR A 1 106 ? 8.391 -13.013 16.438 1 57.25 106 THR A O 1
ATOM 832 N N . PHE A 1 107 ? 9.996 -13.251 17.495 1 46.45 107 PHE A N 1
ATOM 833 C CA . PHE A 1 107 ? 10.049 -14.704 17.384 1 46.45 107 PHE A CA 1
ATOM 834 C C . PHE A 1 107 ? 8.828 -15.342 18.036 1 46.45 107 PHE A C 1
ATOM 836 O O . PHE A 1 107 ? 8.752 -15.439 19.263 1 46.45 107 PHE A O 1
ATOM 843 N N . SER A 1 108 ? 7.597 -14.786 17.723 1 45.31 108 SER A N 1
ATOM 844 C CA . SER A 1 108 ? 6.597 -15.583 18.426 1 45.31 108 SER A CA 1
ATOM 845 C C . SER A 1 108 ? 5.812 -16.464 17.46 1 45.31 108 SER A C 1
ATOM 847 O O . SER A 1 108 ? 5.382 -16.002 16.401 1 45.31 108 SER A O 1
ATOM 849 N N . ALA A 1 109 ? 5.891 -17.712 17.579 1 44.49 109 ALA A N 1
ATOM 850 C CA . ALA A 1 109 ? 5.08 -18.737 16.927 1 44.49 109 ALA A CA 1
ATOM 851 C C . ALA A 1 109 ? 3.632 -18.28 16.78 1 44.49 109 ALA A C 1
ATOM 853 O O . ALA A 1 109 ? 2.956 -18.639 15.812 1 44.49 109 ALA A O 1
ATOM 854 N N . THR A 1 110 ? 3.194 -17.539 17.707 1 44.99 110 THR A N 1
ATOM 855 C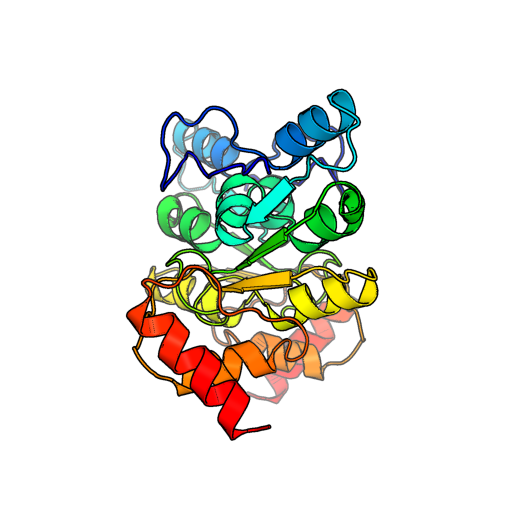 CA . THR A 1 110 ? 1.817 -17.058 17.752 1 44.99 110 THR A CA 1
ATOM 856 C C . THR A 1 110 ? 1.533 -16.12 16.582 1 44.99 110 THR A C 1
ATOM 858 O O . THR A 1 110 ? 0.449 -16.159 15.997 1 44.99 110 THR A O 1
ATOM 861 N N . LEU A 1 111 ? 2.515 -15.47 16.221 1 48.95 111 LEU A N 1
ATOM 862 C CA . LEU A 1 111 ? 2.31 -14.512 15.14 1 48.95 111 LEU A CA 1
ATOM 863 C C . LEU A 1 111 ? 2.157 -15.228 13.802 1 48.95 111 LEU A C 1
ATOM 865 O O . LEU A 1 111 ? 1.348 -14.823 12.965 1 48.95 111 LEU A O 1
ATOM 869 N N . LEU A 1 112 ? 2.889 -16.286 13.692 1 50.04 112 LEU A N 1
ATOM 870 C CA . LEU A 1 112 ? 2.75 -17.076 12.473 1 50.04 112 LEU A CA 1
ATOM 871 C C . LEU A 1 112 ? 1.348 -17.668 12.366 1 50.04 112 LEU A C 1
ATOM 873 O O . LEU A 1 112 ? 0.746 -17.659 11.29 1 50.04 112 LEU A O 1
ATOM 877 N N . ALA A 1 113 ? 0.954 -18.168 13.541 1 47.23 113 ALA A N 1
ATOM 878 C CA . ALA A 1 113 ? -0.393 -18.732 13.565 1 47.23 113 ALA A CA 1
ATOM 879 C C . ALA A 1 113 ? -1.435 -17.682 13.188 1 47.23 113 ALA A C 1
ATOM 881 O O . ALA A 1 113 ? -2.392 -17.978 12.468 1 47.23 113 ALA A O 1
ATOM 882 N N . ALA A 1 114 ? -1.159 -16.587 13.659 1 49.43 114 ALA A N 1
ATOM 883 C CA . ALA A 1 114 ? -2.097 -15.507 13.365 1 49.43 114 ALA A CA 1
ATOM 884 C C . ALA A 1 114 ? -2.071 -15.147 11.882 1 49.43 114 ALA A C 1
ATOM 886 O O . ALA A 1 114 ? -3.112 -14.848 11.291 1 49.43 114 ALA A O 1
ATOM 887 N N . THR A 1 115 ? -0.904 -15.333 11.394 1 50.87 115 THR A N 1
ATOM 888 C CA . THR A 1 115 ? -0.767 -15.031 9.973 1 50.87 115 THR A CA 1
ATOM 889 C C . THR A 1 115 ? -1.418 -16.119 9.124 1 50.87 115 THR A C 1
ATOM 891 O O . THR A 1 115 ? -2.091 -15.821 8.135 1 50.87 115 THR A O 1
ATOM 894 N N . VAL A 1 116 ? -1.199 -17.32 9.534 1 49.16 116 VAL A N 1
ATOM 895 C CA . VAL A 1 116 ? -1.784 -18.458 8.833 1 49.16 116 VAL A CA 1
ATOM 896 C C . VAL A 1 116 ? -3.307 -18.389 8.916 1 49.16 116 VAL A C 1
ATOM 898 O O . VAL A 1 116 ? -4.004 -18.758 7.968 1 49.16 116 VAL A O 1
ATOM 901 N N . SER A 1 117 ? -3.717 -17.902 10.09 1 46.18 117 SER A N 1
ATOM 902 C CA . SER A 1 117 ? -5.163 -17.801 10.259 1 46.18 117 SER A CA 1
ATOM 903 C C . SER A 1 117 ? -5.763 -16.79 9.288 1 46.18 117 SER A C 1
ATOM 905 O O . SER A 1 117 ? -6.97 -16.803 9.038 1 46.18 117 SER A O 1
ATOM 907 N N . LEU A 1 118 ? -4.863 -15.998 8.838 1 47.5 118 LEU A N 1
ATOM 908 C CA . LEU A 1 118 ? -5.396 -15.029 7.886 1 47.5 118 LEU A CA 1
ATOM 909 C C . LEU A 1 118 ? -5.72 -15.698 6.554 1 47.5 118 LEU A C 1
ATOM 911 O O . LEU A 1 118 ? -6.585 -15.227 5.812 1 47.5 118 LEU A O 1
ATOM 915 N N . HIS A 1 119 ? -4.99 -16.699 6.054 1 46.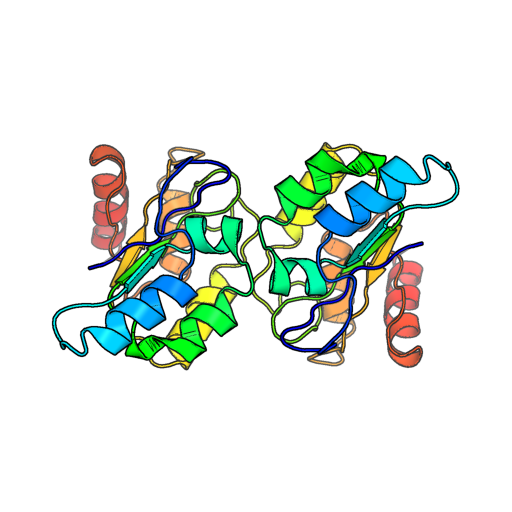87 119 HIS A N 1
ATOM 916 C CA . HIS A 1 119 ? -5.322 -17.494 4.877 1 46.87 119 HIS A CA 1
ATOM 917 C C . HIS A 1 119 ? -4.752 -18.904 4.987 1 46.87 119 HIS A C 1
ATOM 919 O O . HIS A 1 119 ? -3.604 -19.146 4.606 1 46.87 119 HIS A O 1
ATOM 925 N N . PRO A 1 120 ? -5.48 -19.713 5.748 1 41.77 120 PRO A N 1
ATOM 926 C CA . PRO A 1 120 ? -4.969 -21.035 6.119 1 41.77 120 PRO A CA 1
ATOM 927 C C . PRO A 1 120 ? -4.587 -21.882 4.908 1 41.77 120 PRO A C 1
ATOM 929 O O . PRO A 1 120 ? -3.622 -22.648 4.966 1 41.77 120 PRO A O 1
ATOM 932 N N . SER A 1 121 ? -5.394 -22.01 3.944 1 43.24 121 SER A N 1
ATOM 933 C CA . SER A 1 121 ? -5.292 -23.224 3.141 1 43.24 121 SER A CA 1
ATOM 934 C C . SER A 1 121 ? -4.07 -23.182 2.23 1 43.24 121 SER A C 1
ATOM 936 O O . SER A 1 121 ? -3.602 -24.223 1.762 1 43.24 121 SER A O 1
ATOM 938 N N . LYS A 1 122 ? -3.527 -22.094 1.937 1 49.67 122 LYS A N 1
ATOM 939 C CA . LYS A 1 122 ? -2.528 -22.108 0.872 1 49.67 122 LYS A CA 1
ATOM 940 C C . LYS A 1 122 ? -1.278 -21.335 1.281 1 49.67 122 LYS A C 1
ATOM 942 O O . LYS A 1 122 ? -0.54 -20.841 0.426 1 49.67 122 LYS A O 1
ATOM 947 N N . LEU A 1 123 ? -1.1 -21.232 2.492 1 46.35 123 LEU A N 1
ATOM 948 C CA . LEU A 1 123 ? 0.114 -20.583 2.974 1 46.35 123 LEU A CA 1
ATOM 949 C C . LEU A 1 123 ? 1.261 -21.583 3.077 1 46.35 123 LEU A C 1
ATOM 951 O O . LEU A 1 123 ? 1.08 -22.691 3.587 1 46.35 123 LEU A O 1
ATOM 955 N N . VAL A 1 124 ? 2.174 -21.54 2.205 1 39.07 124 VAL A N 1
ATOM 956 C CA . VAL A 1 124 ? 3.396 -22.331 2.314 1 39.07 124 VAL A CA 1
ATOM 957 C C . VAL A 1 124 ? 4.462 -21.534 3.064 1 39.07 124 VAL A C 1
ATOM 959 O O . VAL A 1 124 ? 4.682 -20.356 2.775 1 39.07 124 VAL A O 1
ATOM 962 N N . PRO A 1 125 ? 4.764 -21.946 4.271 1 39.92 125 PRO A N 1
ATOM 963 C CA . PRO A 1 125 ? 5.892 -21.245 4.889 1 39.92 125 PRO A CA 1
ATOM 964 C C . PRO A 1 125 ? 7.087 -21.106 3.948 1 39.92 125 PRO A C 1
ATOM 966 O O . PRO A 1 125 ? 7.494 -22.083 3.312 1 39.92 125 PRO A O 1
ATOM 969 N N . GLY A 1 126 ? 7.155 -20.535 3.038 1 35.52 126 GLY A N 1
ATOM 970 C CA . GLY A 1 126 ? 8.344 -20.44 2.206 1 35.52 126 GLY A CA 1
ATOM 971 C C . GLY A 1 126 ? 9.571 -19.978 2.97 1 35.52 126 GLY A C 1
ATOM 972 O O . GLY A 1 126 ? 9.515 -19.785 4.186 1 35.52 126 GLY A O 1
ATOM 973 N N . VAL A 1 127 ? 10.586 -19.065 2.308 1 32.87 127 VAL A N 1
ATOM 974 C CA . VAL A 1 127 ? 11.965 -18.705 2.62 1 32.87 127 VAL A CA 1
ATOM 975 C C . VAL A 1 127 ? 12.014 -17.948 3.946 1 32.87 127 VAL A C 1
ATOM 977 O O . VAL A 1 127 ? 11.741 -16.747 3.992 1 32.87 127 VAL A O 1
ATOM 980 N N . LEU A 1 128 ? 11.462 -18.252 4.965 1 33.16 128 LEU A N 1
ATOM 981 C CA . LEU A 1 128 ? 12.109 -17.811 6.196 1 33.16 128 LEU A CA 1
ATOM 982 C C . LEU A 1 128 ? 13.625 -17.937 6.089 1 33.16 128 LEU A C 1
ATOM 984 O O . LEU A 1 128 ? 14.131 -18.726 5.287 1 33.16 128 LEU A O 1
ATOM 988 N N . ASP A 1 129 ? 14.558 -17.286 6.611 1 33.34 129 ASP A N 1
ATOM 989 C CA . ASP A 1 129 ? 15.604 -18.058 7.276 1 33.34 129 ASP A CA 1
ATOM 990 C C . ASP A 1 129 ? 15.051 -19.37 7.828 1 33.34 129 ASP A C 1
ATOM 992 O O . ASP A 1 129 ? 13.917 -19.418 8.308 1 33.34 129 ASP A O 1
ATOM 996 N N . LEU A 1 130 ? 15.435 -20.64 7.343 1 30.56 130 LEU A N 1
ATOM 997 C CA . LEU A 1 130 ? 15.144 -22.037 7.645 1 30.56 130 LEU A CA 1
ATOM 998 C C . LEU A 1 130 ? 14.645 -22.192 9.077 1 30.56 130 LEU A C 1
ATOM 1000 O O . LEU A 1 130 ? 13.88 -23.111 9.377 1 30.56 130 LEU A O 1
ATOM 1004 N N . ALA A 1 131 ? 15.343 -21.677 10.048 1 32.44 131 ALA A N 1
ATOM 1005 C CA . ALA A 1 131 ? 14.963 -21.942 11.434 1 32.44 131 ALA A CA 1
ATOM 1006 C C . ALA A 1 131 ? 13.533 -21.483 11.707 1 32.44 131 ALA A C 1
ATOM 1008 O O . ALA A 1 131 ? 12.829 -22.08 12.525 1 32.44 131 ALA A O 1
ATOM 1009 N N . ALA A 1 132 ? 13.173 -20.458 11.109 1 32.58 132 ALA A N 1
ATOM 1010 C CA . ALA A 1 132 ? 11.859 -19.91 11.434 1 32.58 132 ALA A CA 1
ATOM 1011 C C . ALA A 1 132 ? 10.76 -20.61 10.64 1 32.58 132 ALA A C 1
ATOM 1013 O O . ALA A 1 132 ? 9.577 -20.493 10.968 1 32.58 132 ALA A O 1
ATOM 1014 N N . ALA A 1 133 ? 10.858 -21.153 9.46 1 31.64 133 ALA A N 1
ATOM 1015 C CA . ALA A 1 133 ? 9.944 -21.971 8.667 1 31.64 133 ALA A CA 1
ATOM 1016 C C . ALA A 1 133 ? 9.533 -23.229 9.428 1 31.64 133 ALA A C 1
ATOM 1018 O O . ALA A 1 133 ? 8.395 -23.689 9.31 1 31.64 133 ALA A O 1
ATOM 1019 N N . GLU A 1 134 ? 10.438 -23.88 10.048 1 32.23 134 GLU A N 1
ATOM 1020 C CA . GLU A 1 134 ? 10.168 -25.067 10.853 1 32.23 134 GLU A CA 1
ATOM 1021 C C . GLU A 1 134 ? 9.088 -24.793 11.896 1 32.23 134 GLU A C 1
ATOM 1023 O O . GLU A 1 134 ? 8.215 -25.631 12.128 1 32.23 134 GLU A O 1
ATOM 1028 N N . VAL A 1 135 ? 9.223 -23.656 12.517 1 30.23 135 VAL A N 1
ATOM 1029 C CA . VAL A 1 135 ? 8.263 -23.394 13.584 1 30.23 135 VAL A CA 1
ATOM 1030 C C . VAL A 1 135 ? 6.886 -23.119 12.984 1 30.23 135 VAL A C 1
ATOM 1032 O O . VAL A 1 135 ? 5.866 -23.531 13.541 1 30.23 135 VAL A O 1
ATOM 1035 N N . GLY A 1 136 ? 6.864 -22.485 11.906 1 30.82 136 GLY A N 1
ATOM 1036 C CA . GLY A 1 136 ? 5.553 -22.224 11.333 1 30.82 136 GLY A CA 1
ATOM 1037 C C . GLY A 1 136 ? 4.894 -23.466 10.762 1 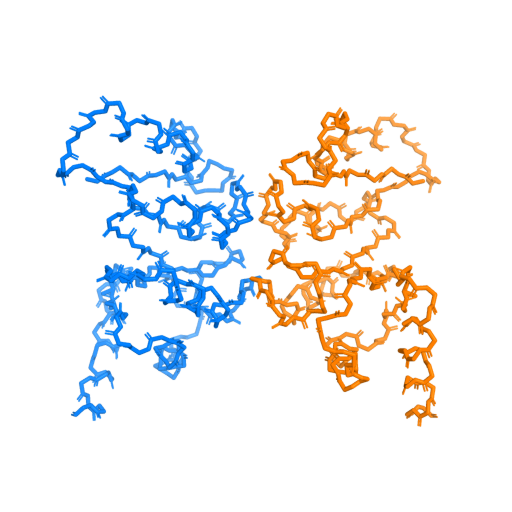30.82 136 GLY A C 1
ATOM 1038 O O . GLY A 1 136 ? 3.679 -23.64 10.88 1 30.82 136 GLY A O 1
ATOM 1039 N N . LEU A 1 137 ? 5.568 -24.251 10.023 1 28.92 137 LEU A N 1
ATOM 1040 C CA . LEU A 1 137 ? 5.056 -25.514 9.503 1 28.92 137 LEU A CA 1
ATOM 1041 C C . LEU A 1 137 ? 4.614 -26.431 10.638 1 28.92 137 LEU A C 1
ATOM 1043 O O . LEU A 1 137 ? 3.605 -27.13 10.521 1 28.92 137 LEU A O 1
ATOM 1047 N N . ARG A 1 138 ? 5.484 -26.684 11.644 1 30.74 138 ARG A N 1
ATOM 1048 C CA . ARG A 1 138 ? 5.103 -27.556 12.751 1 30.74 138 ARG A CA 1
ATOM 1049 C C . ARG A 1 138 ? 3.809 -27.081 13.402 1 30.74 138 ARG A C 1
ATOM 1051 O O . ARG A 1 138 ? 3.021 -27.892 13.893 1 30.74 138 ARG A O 1
ATOM 1058 N N . ALA A 1 139 ? 3.671 -25.865 13.423 1 28.06 139 ALA A N 1
ATOM 1059 C CA . ALA A 1 139 ? 2.486 -25.375 14.122 1 28.06 139 ALA A CA 1
ATOM 1060 C C . ALA A 1 139 ? 1.226 -25.605 13.292 1 28.06 139 ALA A C 1
ATOM 1062 O O . ALA A 1 139 ? 0.146 -25.835 13.842 1 28.06 139 ALA A O 1
ATOM 1063 N N . VAL A 1 140 ? 1.314 -25.592 11.946 1 28.59 140 VAL A N 1
ATOM 1064 C CA . VAL A 1 140 ? 0.152 -26.015 11.173 1 28.59 140 VAL A CA 1
ATOM 1065 C C . VAL A 1 140 ? -0.045 -27.523 11.318 1 28.59 140 VAL A C 1
ATOM 1067 O O . VAL A 1 140 ? -1.178 -28.009 11.334 1 28.59 140 VAL A O 1
ATOM 1070 N N . HIS A 1 141 ? 0.933 -28.256 11.267 1 26.3 141 HIS A N 1
ATOM 1071 C CA . HIS A 1 141 ? 0.773 -29.697 11.427 1 26.3 141 HIS A CA 1
ATOM 1072 C C . HIS A 1 141 ? 0.108 -30.033 12.758 1 26.3 141 HIS A C 1
ATOM 1074 O O . HIS A 1 141 ? -0.715 -30.948 12.833 1 26.3 141 HIS A O 1
ATOM 1080 N N . ASP A 1 142 ? 0.565 -29.475 13.758 1 27.47 142 ASP A N 1
ATOM 1081 C CA . ASP A 1 142 ? -0.028 -29.943 15.007 1 27.47 142 ASP A CA 1
ATOM 1082 C C . ASP A 1 142 ? -1.499 -29.545 15.099 1 27.47 142 ASP A C 1
ATOM 1084 O O . ASP A 1 142 ? -2.2 -29.95 16.029 1 27.47 142 ASP A O 1
ATOM 1088 N N . VAL A 1 143 ? -1.804 -28.535 14.354 1 25.68 143 VAL A N 1
ATOM 1089 C CA . VAL A 1 143 ? -3.238 -28.298 14.483 1 25.68 143 VAL A CA 1
ATOM 1090 C C . VAL A 1 143 ? -3.999 -29.177 13.493 1 25.68 143 VAL A C 1
ATOM 1092 O O . VAL A 1 143 ? -5.228 -29.256 13.54 1 25.68 143 VAL A O 1
ATOM 1095 N N . LEU A 1 144 ? -3.389 -29.685 12.433 1 23.46 144 LEU A N 1
ATOM 1096 C CA . LEU A 1 144 ? -4.145 -30.737 11.763 1 23.46 144 LEU A CA 1
ATOM 1097 C C . LEU A 1 144 ? -3.986 -32.068 12.491 1 23.46 144 LEU A C 1
ATOM 1099 O O . LEU A 1 144 ? -2.895 -32.398 12.96 1 23.46 144 LEU A O 1
ATOM 1103 N N . MET B 1 1 ? -2.573 24.408 -0.819 1 88 1 MET B N 1
ATOM 1104 C CA . MET B 1 1 ? -1.999 23.071 -0.704 1 88 1 MET B CA 1
ATOM 1105 C C . MET B 1 1 ? -1.965 22.375 -2.06 1 88 1 MET B C 1
ATOM 1107 O O . MET B 1 1 ? -2.861 22.566 -2.883 1 88 1 MET B O 1
ATOM 1111 N N . VAL B 1 2 ? -0.923 21.665 -2.311 1 94.06 2 VAL B N 1
ATOM 1112 C CA . VAL B 1 2 ? -0.816 20.885 -3.54 1 94.06 2 VAL B CA 1
ATOM 1113 C C . VAL B 1 2 ? -1.178 19.428 -3.261 1 94.06 2 VAL B C 1
ATOM 1115 O O . VAL B 1 2 ? -0.772 18.865 -2.242 1 94.06 2 VAL B O 1
ATOM 1118 N N . GLU B 1 3 ? -2.038 18.924 -4.107 1 94.97 3 GLU B N 1
ATOM 1119 C CA . GLU B 1 3 ? -2.504 17.557 -3.895 1 94.97 3 GLU B CA 1
ATOM 1120 C C . GLU B 1 3 ? -2.216 16.681 -5.11 1 94.97 3 GLU B C 1
ATOM 1122 O O . GLU B 1 3 ? -2.863 16.82 -6.15 1 94.97 3 GLU B O 1
ATOM 1127 N N . PRO B 1 4 ? -1.213 15.813 -4.971 1 96.8 4 PRO B N 1
ATOM 1128 C CA . PRO B 1 4 ? -1.05 14.814 -6.03 1 96.8 4 PRO B CA 1
ATOM 1129 C C . PRO B 1 4 ? -2.215 13.828 -6.095 1 96.8 4 PRO B C 1
ATOM 1131 O O . PRO B 1 4 ? -2.73 13.406 -5.056 1 96.8 4 PRO B O 1
ATOM 1134 N N . LEU B 1 5 ? -2.689 13.525 -7.306 1 95.69 5 LEU B N 1
ATOM 1135 C CA . LEU B 1 5 ? -3.824 12.637 -7.527 1 95.69 5 LEU B CA 1
ATOM 1136 C C . LEU B 1 5 ? -3.43 11.462 -8.416 1 95.69 5 LEU B C 1
ATOM 1138 O O . LEU B 1 5 ? -2.532 11.585 -9.253 1 95.69 5 LEU B O 1
ATOM 1142 N N . ASN B 1 6 ? -4.084 10.368 -8.232 1 95.07 6 ASN B N 1
ATOM 1143 C CA . ASN B 1 6 ? -3.675 9.2 -9.004 1 95.07 6 ASN B CA 1
ATOM 1144 C C . ASN B 1 6 ? -4.167 9.28 -10.446 1 95.07 6 ASN B C 1
ATOM 1146 O O . ASN B 1 6 ? -5.306 9.679 -10.696 1 95.07 6 ASN B O 1
ATOM 1150 N N . ASN B 1 7 ? -3.344 8.919 -11.358 1 92.4 7 ASN B N 1
ATOM 1151 C CA . ASN B 1 7 ? -3.621 8.958 -12.79 1 92.4 7 ASN B CA 1
ATOM 1152 C C . ASN B 1 7 ? -4.232 7.649 -13.279 1 92.4 7 ASN B C 1
ATOM 1154 O O . ASN B 1 7 ? -5.126 7.655 -14.127 1 92.4 7 ASN B O 1
ATOM 1158 N N . PRO B 1 8 ? -3.875 6.521 -12.768 1 90.16 8 PRO B N 1
ATOM 1159 C CA . PRO B 1 8 ? -4.301 5.249 -13.358 1 90.16 8 PRO B CA 1
ATOM 1160 C C . PRO B 1 8 ? -5.789 4.972 -13.15 1 90.16 8 PRO B C 1
ATOM 1162 O O . PRO B 1 8 ? -6.391 4.212 -13.913 1 90.16 8 PRO B O 1
ATOM 1165 N N . VAL B 1 9 ? -6.421 5.645 -12.15 1 92.16 9 VAL B N 1
ATOM 1166 C CA . VAL B 1 9 ? -7.776 5.22 -11.815 1 92.16 9 VAL B CA 1
ATOM 1167 C C . VAL B 1 9 ? -8.725 6.414 -11.888 1 92.16 9 VAL B C 1
ATOM 1169 O O . VAL B 1 9 ? -9.677 6.411 -12.671 1 92.16 9 VAL B O 1
ATOM 1172 N N . ASN B 1 10 ? -8.382 7.516 -11.106 1 89.5 10 ASN B N 1
ATOM 1173 C CA . ASN B 1 10 ? -9.388 8.545 -10.867 1 89.5 10 ASN B CA 1
ATOM 1174 C C . ASN B 1 10 ? -9.133 9.786 -11.717 1 89.5 10 ASN B C 1
ATOM 1176 O O . ASN B 1 10 ? -10.068 10.513 -12.059 1 89.5 10 ASN B O 1
ATOM 1180 N N . HIS B 1 11 ? -7.901 10.058 -11.958 1 89.09 11 HIS B N 1
ATOM 1181 C CA . HIS B 1 11 ? -7.585 11.339 -12.581 1 89.09 11 HIS B CA 1
ATOM 1182 C C . HIS B 1 11 ? -6.616 11.161 -13.745 1 89.09 11 HIS B C 1
ATOM 1184 O O . HIS B 1 11 ? -5.503 11.692 -13.718 1 89.09 11 HIS B O 1
ATOM 1190 N N . ARG B 1 12 ? -7.114 10.535 -14.718 1 88.32 12 ARG B N 1
ATOM 1191 C CA . ARG B 1 12 ? -6.29 10.292 -15.897 1 88.32 12 ARG B CA 1
ATOM 1192 C C . ARG B 1 12 ? -5.814 11.603 -16.513 1 88.32 12 ARG B C 1
ATOM 1194 O O . ARG B 1 12 ? -6.602 12.536 -16.685 1 88.32 12 ARG B O 1
ATOM 1201 N N . GLY B 1 13 ? -4.487 11.713 -16.701 1 88.43 13 GLY B N 1
ATOM 1202 C CA . GLY B 1 13 ? -3.938 12.891 -17.354 1 88.43 13 GLY B CA 1
ATOM 1203 C C . GLY B 1 13 ? -3.525 13.977 -16.378 1 88.43 13 GLY B C 1
ATOM 1204 O O . GLY B 1 13 ? -2.96 14.996 -16.778 1 88.43 13 GLY B O 1
ATOM 1205 N N . TYR B 1 14 ? -3.833 13.732 -15.16 1 89.13 14 TYR B N 1
ATOM 1206 C CA . TYR B 1 14 ? -3.414 14.707 -14.159 1 89.13 14 TYR B CA 1
ATOM 1207 C C . TYR B 1 14 ? -1.897 14.844 -14.131 1 89.13 14 TYR B C 1
ATOM 1209 O O . TYR B 1 14 ? -1.176 13.844 -14.177 1 89.13 14 TYR B O 1
ATOM 1217 N N . TYR B 1 15 ? -1.441 15.981 -14.048 1 90.98 15 TYR B N 1
ATOM 1218 C CA . TYR B 1 15 ? -0.015 16.27 -14.157 1 90.98 15 TYR B CA 1
ATOM 1219 C C . TYR B 1 15 ? 0.724 15.851 -12.892 1 90.98 15 TYR B C 1
ATOM 1221 O O . TYR B 1 15 ? 1.747 15.165 -12.961 1 90.98 15 TYR B O 1
ATOM 1229 N N . LEU B 1 16 ? 0.237 16.283 -11.695 1 95.19 16 LEU B N 1
ATOM 1230 C CA . LEU B 1 16 ? 0.896 15.984 -10.429 1 95.19 16 LEU B CA 1
ATOM 1231 C C . LEU B 1 16 ? 0.393 14.665 -9.853 1 95.19 16 LEU B C 1
ATOM 1233 O O . LEU B 1 16 ? -0.619 14.635 -9.15 1 95.19 16 LEU B O 1
ATOM 1237 N N . ASP B 1 17 ? 1.161 13.562 -10.065 1 94.06 17 ASP B N 1
ATOM 1238 C CA . ASP B 1 17 ? 0.61 12.254 -9.727 1 94.06 17 ASP B CA 1
ATOM 1239 C C . ASP B 1 17 ? 1.513 11.516 -8.741 1 94.06 17 ASP B C 1
ATOM 1241 O O . ASP B 1 17 ? 1.398 10.3 -8.576 1 94.06 17 ASP B O 1
ATOM 1245 N N . SER B 1 18 ? 2.407 12.219 -8.192 1 94.69 18 SER B N 1
ATOM 1246 C CA . SER B 1 18 ? 3.32 11.625 -7.22 1 94.69 18 SER B CA 1
ATOM 1247 C C . SER B 1 18 ? 3.566 12.566 -6.046 1 94.69 18 SER B C 1
ATOM 1249 O O . SER B 1 18 ? 3.718 13.775 -6.233 1 94.69 18 SER B O 1
ATOM 1251 N N . SER B 1 19 ? 3.594 11.993 -4.873 1 97.48 19 SER B N 1
ATOM 1252 C CA . SER B 1 19 ? 3.903 12.809 -3.704 1 97.48 19 SER B CA 1
ATOM 1253 C C . SER B 1 19 ? 5.341 13.316 -3.749 1 97.48 19 SER B C 1
ATOM 1255 O O . SER B 1 19 ? 5.627 14.429 -3.302 1 97.48 19 SER B O 1
ATOM 1257 N N . TYR B 1 20 ? 6.204 12.535 -4.325 1 97.28 20 TYR B N 1
ATOM 1258 C CA . TYR B 1 20 ? 7.601 12.949 -4.397 1 97.28 20 TYR B CA 1
ATOM 1259 C C . TYR B 1 20 ? 7.758 14.192 -5.264 1 97.28 20 TYR B C 1
ATOM 1261 O O . TYR B 1 20 ? 8.519 15.101 -4.924 1 97.28 20 TYR B O 1
ATOM 1269 N N . ALA B 1 21 ? 7.01 14.203 -6.374 1 97.27 21 ALA B N 1
ATOM 1270 C CA . ALA B 1 21 ? 7.01 15.405 -7.204 1 97.27 21 ALA B CA 1
ATOM 1271 C C . ALA B 1 21 ? 6.436 16.597 -6.443 1 97.27 21 ALA B C 1
ATOM 1273 O O . ALA B 1 21 ? 6.935 17.718 -6.566 1 97.27 21 ALA B O 1
ATOM 1274 N N . ALA B 1 22 ? 5.418 16.349 -5.692 1 97.86 22 ALA B N 1
ATOM 1275 C CA . ALA B 1 22 ? 4.817 17.409 -4.888 1 97.86 22 ALA B CA 1
ATOM 1276 C C . ALA B 1 22 ? 5.803 17.934 -3.848 1 97.86 22 ALA B C 1
ATOM 1278 O O . ALA B 1 22 ? 5.893 19.143 -3.622 1 97.86 22 ALA B O 1
ATOM 1279 N N . TYR B 1 23 ? 6.564 17.005 -3.241 1 98.14 23 TYR B N 1
ATOM 1280 C CA . TYR B 1 23 ? 7.576 17.419 -2.276 1 98.14 23 TYR B CA 1
ATOM 1281 C C . TYR B 1 23 ? 8.606 18.337 -2.925 1 98.14 23 TYR B C 1
ATOM 1283 O O . TYR B 1 23 ? 9.002 19.347 -2.34 1 98.14 23 TYR B O 1
ATOM 1291 N N . GLU B 1 24 ? 8.98 17.945 -4.072 1 97.9 24 GLU B N 1
ATOM 1292 C CA . GLU B 1 24 ? 9.962 18.751 -4.791 1 97.9 24 GLU B CA 1
ATOM 1293 C C . GLU B 1 24 ? 9.433 20.157 -5.058 1 97.9 24 GLU B C 1
ATOM 1295 O O . GLU B 1 24 ? 10.169 21.138 -4.931 1 97.9 24 GLU B O 1
ATOM 1300 N N . ILE B 1 25 ? 8.206 20.236 -5.451 1 97.46 25 ILE B N 1
ATOM 1301 C CA . ILE B 1 25 ? 7.583 21.521 -5.752 1 97.46 25 ILE B CA 1
ATOM 1302 C C . ILE B 1 25 ? 7.517 22.371 -4.485 1 97.46 25 ILE B C 1
ATOM 1304 O O . ILE B 1 25 ? 7.898 23.544 -4.497 1 97.46 25 ILE B O 1
ATOM 1308 N N . VAL B 1 26 ? 7.072 21.793 -3.37 1 97.57 26 VAL B N 1
ATOM 1309 C CA . VAL B 1 26 ? 6.931 22.518 -2.112 1 97.57 26 VAL B CA 1
ATOM 1310 C C . VAL B 1 26 ? 8.304 22.971 -1.62 1 97.57 26 VAL B C 1
ATOM 1312 O O . VAL B 1 26 ? 8.457 24.095 -1.136 1 97.57 26 VAL B O 1
ATOM 1315 N N . ASP B 1 27 ? 9.268 22.11 -1.758 1 97.24 27 ASP B N 1
ATOM 1316 C CA . ASP B 1 27 ? 10.634 22.458 -1.379 1 97.24 27 ASP B CA 1
ATOM 1317 C C . ASP B 1 27 ? 11.145 23.642 -2.196 1 97.24 27 ASP B C 1
ATOM 1319 O O . ASP B 1 27 ? 11.761 24.56 -1.65 1 97.24 27 ASP B O 1
ATOM 1323 N N . ALA B 1 28 ? 10.826 23.675 -3.447 1 97.31 28 ALA B N 1
ATOM 1324 C CA . ALA B 1 28 ? 11.288 24.725 -4.351 1 97.31 28 ALA B CA 1
ATOM 1325 C C . ALA B 1 28 ? 10.599 26.053 -4.047 1 97.31 28 ALA B C 1
ATOM 1327 O O . ALA B 1 28 ? 11.208 27.118 -4.17 1 97.31 28 ALA B O 1
ATOM 1328 N N . VAL B 1 29 ? 9.334 25.95 -3.735 1 96.48 29 VAL B N 1
ATOM 1329 C CA . VAL B 1 29 ? 8.565 27.147 -3.411 1 96.48 29 VAL B CA 1
ATOM 1330 C C . VAL B 1 29 ? 9.058 27.738 -2.092 1 96.48 29 VAL B C 1
ATOM 1332 O O . VAL B 1 29 ? 9.063 28.958 -1.915 1 96.48 29 VAL B O 1
ATOM 1335 N N . ASP B 1 30 ? 9.457 26.839 -1.203 1 95.62 30 ASP B N 1
ATOM 1336 C CA . ASP B 1 30 ? 10.067 27.216 0.068 1 95.62 30 ASP B CA 1
ATOM 1337 C C . ASP B 1 30 ? 9.213 28.246 0.803 1 95.62 30 ASP B C 1
ATOM 1339 O O . ASP B 1 30 ? 9.705 29.31 1.184 1 95.62 30 ASP B O 1
ATOM 1343 N N . SER B 1 31 ? 7.956 28.054 0.943 1 94.88 31 SER B N 1
ATOM 1344 C CA . SER B 1 31 ? 6.995 28.894 1.649 1 94.88 31 SER B CA 1
ATOM 1345 C C . SER B 1 31 ? 6.283 28.115 2.75 1 94.88 31 SER B C 1
ATOM 1347 O O . SER B 1 31 ? 5.85 26.981 2.535 1 94.88 31 SER B O 1
ATOM 1349 N N . PRO B 1 32 ? 6.142 28.758 3.881 1 92.35 32 PRO B N 1
ATOM 1350 C CA . PRO B 1 32 ? 5.483 28.074 4.997 1 92.35 32 PRO B CA 1
ATOM 1351 C C . PRO B 1 32 ? 3.981 27.908 4.782 1 92.35 32 PRO B C 1
ATOM 1353 O O . PRO B 1 32 ? 3.322 27.183 5.533 1 92.35 32 PRO B O 1
ATOM 1356 N N . VAL B 1 33 ? 3.475 28.48 3.782 1 91.69 33 VAL B N 1
ATOM 1357 C CA . VAL B 1 33 ? 2.026 28.435 3.619 1 91.69 33 VAL B CA 1
ATOM 1358 C C . VAL B 1 33 ? 1.658 27.421 2.538 1 91.69 33 VAL B C 1
ATOM 1360 O O . VAL B 1 33 ? 0.479 27.231 2.231 1 91.69 33 VAL B O 1
ATOM 1363 N N . VAL B 1 34 ? 2.642 26.898 1.874 1 96.08 34 VAL B N 1
ATOM 1364 C CA . VAL B 1 34 ? 2.393 25.882 0.856 1 96.08 34 VAL B CA 1
ATOM 1365 C C . VAL B 1 34 ? 2.855 24.518 1.363 1 96.08 34 VAL B C 1
ATOM 1367 O O . VAL B 1 34 ? 3.992 24.37 1.817 1 96.08 34 VAL B O 1
ATOM 1370 N N . SER B 1 35 ? 1.99 23.551 1.352 1 96.69 35 SER B N 1
ATOM 1371 C CA . SER B 1 35 ? 2.29 22.199 1.814 1 96.69 35 SER B CA 1
ATOM 1372 C C . SER B 1 35 ? 1.594 21.153 0.95 1 96.69 35 SER B C 1
ATOM 1374 O O . SER B 1 35 ? 0.8 21.494 0.071 1 96.69 35 SER B O 1
ATOM 1376 N N . VAL B 1 36 ? 1.92 19.941 1.19 1 97.42 36 VAL B N 1
ATOM 1377 C CA . VAL B 1 36 ? 1.321 18.824 0.467 1 97.42 36 VAL B CA 1
ATOM 1378 C C . VAL B 1 36 ? 0.121 18.288 1.245 1 97.42 36 VAL B C 1
ATOM 1380 O O . VAL B 1 36 ? 0.184 18.134 2.467 1 97.42 36 VAL B O 1
ATOM 1383 N N . LEU B 1 37 ? -1.047 18.168 0.592 1 95.83 37 LEU B N 1
ATOM 1384 C CA . LEU B 1 37 ? -2.1 17.276 1.067 1 95.83 37 LEU B CA 1
ATOM 1385 C C . LEU B 1 37 ? -1.828 15.838 0.638 1 95.83 37 LEU B C 1
ATOM 1387 O O . LEU B 1 37 ? -1.932 15.509 -0.546 1 95.83 37 LEU B O 1
ATOM 1391 N N . PHE B 1 38 ? -1.392 15.048 1.547 1 97.09 38 PHE B N 1
ATOM 1392 C CA . PHE B 1 38 ? -1.121 13.639 1.289 1 97.09 38 PHE B CA 1
ATOM 1393 C C . PHE B 1 38 ? -2.393 12.809 1.423 1 97.09 38 PHE B C 1
ATOM 1395 O O . PHE B 1 38 ? -2.863 12.561 2.535 1 97.09 38 PHE B O 1
ATOM 1402 N N . ASP B 1 39 ? -2.94 12.496 0.313 1 96.51 39 ASP B N 1
ATOM 1403 C CA . ASP B 1 39 ? -4.085 11.591 0.301 1 96.51 39 ASP B CA 1
ATOM 1404 C C . ASP B 1 39 ? -3.635 10.139 0.158 1 96.51 39 ASP B C 1
ATOM 1406 O O . ASP B 1 39 ? -3.222 9.715 -0.924 1 96.51 39 ASP B O 1
ATOM 1410 N N . VAL B 1 40 ? -3.814 9.374 1.232 1 97.08 40 VAL B N 1
ATOM 1411 C CA . VAL B 1 40 ? -3.269 8.023 1.32 1 97.08 40 VAL B CA 1
ATOM 1412 C C . VAL B 1 40 ? -3.852 7.156 0.207 1 97.08 40 VAL B C 1
ATOM 1414 O O . VAL B 1 40 ? -3.15 6.324 -0.373 1 97.08 40 VAL B O 1
ATOM 1417 N N . TYR B 1 41 ? -5.058 7.329 -0.123 1 96.34 41 TYR B N 1
ATOM 1418 C CA . TYR B 1 41 ? -5.706 6.565 -1.183 1 96.34 41 TYR B CA 1
ATOM 1419 C C . TYR B 1 41 ? -4.997 6.771 -2.516 1 96.34 41 TYR B C 1
ATOM 1421 O O . TYR B 1 41 ? -4.619 5.803 -3.18 1 96.34 41 TYR B O 1
ATOM 1429 N N . HIS B 1 42 ? -4.76 7.973 -2.892 1 97.7 42 HIS B N 1
ATOM 1430 C CA . HIS B 1 42 ? -4.089 8.277 -4.151 1 97.7 42 HIS B CA 1
ATOM 1431 C C . HIS B 1 42 ? -2.655 7.759 -4.151 1 97.7 42 HIS B C 1
ATOM 1433 O O . HIS B 1 42 ? -2.21 7.151 -5.127 1 97.7 42 HIS B O 1
ATOM 1439 N N . GLN B 1 43 ? -1.934 7.983 -3.09 1 98.01 43 GLN B N 1
ATOM 1440 C CA . GLN B 1 43 ? -0.513 7.655 -3.058 1 98.01 43 GLN B CA 1
ATOM 1441 C C . GLN B 1 43 ? -0.298 6.146 -2.98 1 98.01 43 GLN B C 1
ATOM 1443 O O . GLN B 1 43 ? 0.687 5.626 -3.508 1 98.01 43 GLN B O 1
ATOM 1448 N N . GLN B 1 44 ? -1.282 5.465 -2.305 1 98.39 44 GLN B N 1
ATOM 1449 C CA . GLN B 1 44 ? -1.195 4.008 -2.313 1 98.39 44 GLN B CA 1
ATOM 1450 C C . GLN B 1 44 ? -1.345 3.456 -3.727 1 98.39 44 GLN B C 1
ATOM 1452 O O . GLN B 1 44 ? -0.702 2.466 -4.084 1 98.39 44 GLN B O 1
ATOM 1457 N N . ILE B 1 45 ? -2.159 4.035 -4.54 1 97.58 45 ILE B N 1
ATOM 1458 C CA . ILE B 1 45 ? -2.43 3.566 -5.894 1 97.58 45 ILE B CA 1
ATOM 1459 C C . ILE B 1 45 ? -1.229 3.857 -6.791 1 97.58 45 ILE B C 1
ATOM 1461 O O . ILE B 1 45 ? -0.894 3.058 -7.669 1 97.58 45 ILE B O 1
ATOM 1465 N N . VAL B 1 46 ? -0.473 4.919 -6.526 1 95.9 46 VAL B N 1
ATOM 1466 C CA . VAL B 1 46 ? 0.533 5.374 -7.481 1 95.9 46 VAL B CA 1
ATOM 1467 C C . VAL B 1 46 ? 1.921 4.944 -7.012 1 95.9 46 VAL B C 1
ATOM 1469 O O . VAL B 1 46 ? 2.806 4.682 -7.831 1 95.9 46 VAL B O 1
ATOM 1472 N N . GLU B 1 47 ? 2.114 4.784 -5.69 1 95.33 47 GLU B N 1
ATOM 1473 C CA . GLU B 1 47 ? 3.491 4.706 -5.212 1 95.33 47 GLU B CA 1
ATOM 1474 C C . GLU B 1 47 ? 3.66 3.579 -4.198 1 95.33 47 GLU B C 1
ATOM 1476 O O . GLU B 1 47 ? 4.708 2.931 -4.151 1 95.33 47 GLU B O 1
ATOM 1481 N N . GLY B 1 48 ? 2.699 3.388 -3.318 1 97.24 48 GLY B N 1
ATOM 1482 C CA . GLY B 1 48 ? 2.913 2.49 -2.195 1 97.24 48 GLY B CA 1
ATOM 1483 C C . GLY B 1 48 ? 3.898 3.033 -1.176 1 97.24 48 GLY B C 1
ATOM 1484 O O . GLY B 1 48 ? 4.039 4.248 -1.028 1 97.24 48 GLY B O 1
ATOM 1485 N N . ASN B 1 49 ? 4.424 2.106 -0.36 1 98.2 49 ASN B N 1
ATOM 1486 C CA . ASN B 1 49 ? 5.386 2.502 0.663 1 98.2 49 ASN B CA 1
ATOM 1487 C C . ASN B 1 49 ? 4.874 3.678 1.489 1 98.2 49 ASN B C 1
ATOM 1489 O O . ASN B 1 49 ? 5.598 4.651 1.707 1 98.2 49 ASN B O 1
ATOM 1493 N N . VAL B 1 50 ? 3.669 3.64 1.875 1 98.26 50 VAL B N 1
ATOM 1494 C CA . VAL B 1 50 ? 2.905 4.766 2.403 1 98.26 50 VAL B CA 1
ATOM 1495 C C . VAL B 1 50 ? 3.548 5.267 3.694 1 98.26 50 VAL B C 1
ATOM 1497 O O . VAL B 1 50 ? 3.765 6.47 3.861 1 98.26 50 VAL B O 1
ATOM 1500 N N . ILE B 1 51 ? 3.896 4.374 4.645 1 97.73 51 ILE B N 1
ATOM 1501 C CA . ILE B 1 51 ? 4.432 4.772 5.943 1 97.73 51 ILE B CA 1
ATOM 1502 C C . ILE B 1 51 ? 5.764 5.494 5.751 1 97.73 51 ILE B C 1
ATOM 1504 O O . ILE B 1 51 ? 5.948 6.611 6.24 1 97.73 51 ILE B O 1
ATOM 1508 N N . ALA B 1 52 ? 6.655 4.919 5.038 1 98.32 52 ALA B N 1
ATOM 1509 C CA . ALA B 1 52 ? 7.959 5.546 4.838 1 98.32 52 ALA B CA 1
ATOM 1510 C C . ALA B 1 52 ? 7.822 6.875 4.102 1 98.32 52 ALA B C 1
ATOM 1512 O O . ALA B 1 52 ? 8.424 7.876 4.498 1 98.32 52 ALA B O 1
ATOM 1513 N N . ASN B 1 53 ? 7.068 6.875 3.006 1 98 53 ASN B N 1
ATOM 1514 C CA . ASN B 1 53 ? 6.85 8.09 2.229 1 98 53 ASN B CA 1
ATOM 1515 C C . ASN B 1 53 ? 6.324 9.226 3.101 1 98 53 ASN B C 1
ATOM 1517 O O . ASN B 1 53 ? 6.866 10.333 3.081 1 98 53 ASN B O 1
ATOM 1521 N N . LEU B 1 54 ? 5.355 8.9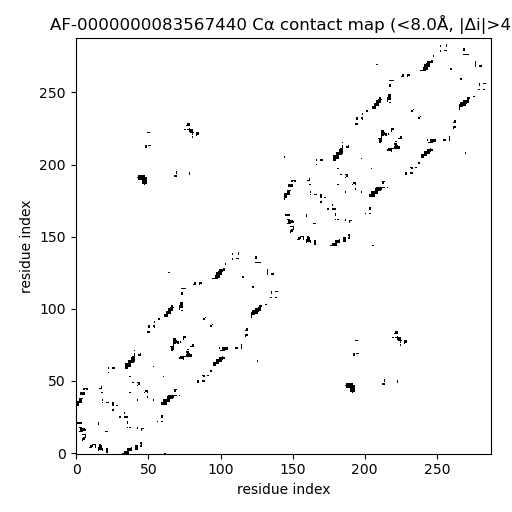26 3.88 1 96.99 54 LEU B N 1
ATOM 1522 C CA . LEU B 1 54 ? 4.689 9.941 4.688 1 96.99 54 LEU B CA 1
ATOM 1523 C C . LEU B 1 54 ? 5.585 10.399 5.834 1 96.99 54 LEU B C 1
ATOM 1525 O O . LEU B 1 54 ? 5.824 11.597 5.999 1 96.99 54 LEU B O 1
ATOM 1529 N N . THR B 1 55 ? 6.197 9.485 6.595 1 97.57 55 THR B N 1
ATOM 1530 C CA . THR B 1 55 ? 6.891 9.844 7.827 1 97.57 55 THR B CA 1
ATOM 1531 C C . THR B 1 55 ? 8.251 10.464 7.519 1 97.57 55 THR B C 1
ATOM 1533 O O . THR B 1 55 ? 8.729 11.325 8.261 1 97.57 55 THR B O 1
ATOM 1536 N N . GLU B 1 56 ? 8.871 10.098 6.416 1 97.48 56 GLU B N 1
ATOM 1537 C CA . GLU B 1 56 ? 10.178 10.646 6.063 1 97.48 56 GLU B CA 1
ATOM 1538 C C . GLU B 1 56 ? 10.044 12.026 5.425 1 97.48 56 GLU B C 1
ATOM 1540 O O . GLU B 1 56 ? 11.034 12.744 5.271 1 97.48 56 GLU B O 1
ATOM 1545 N N . ASN B 1 57 ? 8.854 12.424 5.065 1 97.82 57 ASN B N 1
ATOM 1546 C CA . ASN B 1 57 ? 8.646 13.692 4.375 1 97.82 57 ASN B CA 1
ATOM 1547 C C . ASN B 1 57 ? 7.629 14.566 5.102 1 97.82 57 ASN B C 1
ATOM 1549 O O . ASN B 1 57 ? 6.982 15.416 4.487 1 97.82 57 ASN B O 1
ATOM 1553 N N . LEU B 1 58 ? 7.49 14.367 6.375 1 96.76 58 LEU B N 1
ATOM 1554 C CA . LEU B 1 58 ? 6.457 15.017 7.174 1 96.76 58 LEU B CA 1
ATOM 1555 C C . LEU B 1 58 ? 6.61 16.533 7.132 1 96.76 58 LEU B C 1
ATOM 1557 O O . LEU B 1 58 ? 5.622 17.264 7.237 1 96.76 58 LEU B O 1
ATOM 1561 N N . GLU B 1 59 ? 7.802 17.009 6.954 1 96.41 59 GLU B N 1
ATOM 1562 C CA . GLU B 1 59 ? 8.06 18.445 6.95 1 96.41 59 GLU B CA 1
ATOM 1563 C C . GLU B 1 59 ? 7.342 19.132 5.792 1 96.41 59 GLU B C 1
ATOM 1565 O O . GLU B 1 59 ? 7.09 20.338 5.839 1 96.41 59 GLU B O 1
ATOM 1570 N N . PHE B 1 60 ? 7.012 18.361 4.74 1 97.37 60 PHE B N 1
ATOM 1571 C CA . PHE B 1 60 ? 6.357 18.928 3.568 1 97.37 60 PHE B CA 1
ATOM 1572 C C . PHE B 1 60 ? 4.845 18.767 3.661 1 97.37 60 PHE B C 1
ATOM 1574 O O . PHE B 1 60 ? 4.103 19.358 2.873 1 97.37 60 PHE B O 1
ATOM 1581 N N . VAL B 1 61 ? 4.336 17.974 4.638 1 96.11 61 VAL B N 1
ATOM 1582 C CA . VAL B 1 61 ? 2.938 17.556 4.665 1 96.11 61 VAL B CA 1
ATOM 1583 C C . VAL B 1 61 ? 2.155 18.434 5.639 1 96.11 61 VAL B C 1
ATOM 1585 O O . VAL B 1 61 ? 2.501 18.523 6.819 1 96.11 61 VAL B O 1
ATOM 1588 N N . GLY B 1 62 ? 1.082 19.08 5.137 1 93.02 62 GLY B N 1
ATOM 1589 C CA . GLY B 1 62 ? 0.251 19.916 5.989 1 93.02 62 GLY B CA 1
ATOM 1590 C C . GLY B 1 62 ? -1.065 19.262 6.366 1 93.02 62 GLY B C 1
ATOM 1591 O O . GLY B 1 62 ? -1.7 19.652 7.348 1 93.02 62 GLY B O 1
ATOM 1592 N N . TYR B 1 63 ? -1.495 18.312 5.543 1 91.13 63 TYR B N 1
ATOM 1593 C CA . TYR B 1 63 ? -2.786 17.654 5.717 1 91.13 63 TYR B CA 1
ATOM 1594 C C . TYR B 1 63 ? -2.752 16.233 5.168 1 91.13 63 TYR B C 1
ATOM 1596 O O . TYR B 1 63 ? -2.085 15.963 4.167 1 91.13 63 TYR B O 1
ATOM 1604 N N . VAL B 1 64 ? -3.481 15.339 5.859 1 91.72 64 VAL B N 1
ATOM 1605 C CA . VAL B 1 64 ? -3.564 13.953 5.412 1 91.72 64 VAL B CA 1
ATOM 1606 C C . VAL B 1 64 ? -5.025 13.565 5.196 1 91.72 64 VAL B C 1
ATOM 1608 O O . VAL B 1 64 ? -5.876 13.829 6.048 1 91.72 64 VAL B O 1
ATOM 1611 N N . HIS B 1 65 ? -5.363 12.994 4.03 1 92.5 65 HIS B N 1
ATOM 1612 C CA . HIS B 1 65 ? -6.649 12.36 3.764 1 92.5 65 HIS B CA 1
ATOM 1613 C C . HIS B 1 65 ? -6.523 10.841 3.752 1 92.5 65 HIS B C 1
ATOM 1615 O O . HIS B 1 65 ? -5.487 10.302 3.355 1 92.5 65 HIS B O 1
ATOM 1621 N N . VAL B 1 66 ? -7.645 10.224 4.199 1 90.31 66 VAL B N 1
ATOM 1622 C CA . VAL B 1 66 ? -7.586 8.766 4.228 1 90.31 66 VAL B CA 1
ATOM 1623 C C . VAL B 1 66 ? -8.846 8.185 3.593 1 90.31 66 VAL B C 1
ATOM 1625 O O . VAL B 1 66 ? -9.946 8.707 3.789 1 90.31 66 VAL B O 1
ATOM 1628 N N . ALA B 1 67 ? -8.691 7.223 2.805 1 91.82 67 ALA B N 1
ATOM 1629 C CA . ALA B 1 67 ? -9.625 6.239 2.263 1 91.82 67 ALA B CA 1
ATOM 1630 C C . ALA B 1 67 ? -8.907 4.941 1.903 1 91.82 67 ALA B C 1
ATOM 1632 O O . ALA B 1 67 ? -7.699 4.942 1.653 1 91.82 67 ALA B O 1
ATOM 1633 N N . ASP B 1 68 ? -9.679 3.914 1.995 1 93.36 68 ASP B N 1
ATOM 1634 C CA . ASP B 1 68 ? -9.017 2.629 1.793 1 93.36 68 ASP B CA 1
ATOM 1635 C C . ASP B 1 68 ? -8.939 2.279 0.308 1 93.36 68 ASP B C 1
ATOM 1637 O O . ASP B 1 68 ? -9.603 2.907 -0.519 1 93.36 68 ASP B O 1
ATOM 1641 N N . VAL B 1 69 ? -8.057 1.487 -0.038 1 96.91 69 VAL B N 1
ATOM 1642 C CA . VAL B 1 69 ? -7.753 1.053 -1.398 1 96.91 69 VAL B CA 1
ATOM 1643 C C . VAL B 1 69 ? -8.129 -0.417 -1.568 1 96.91 69 VAL B C 1
ATOM 1645 O O . VAL B 1 69 ? -7.79 -1.253 -0.726 1 96.91 69 VAL B O 1
ATOM 1648 N N . PRO B 1 70 ? -8.736 -0.81 -2.57 1 96.32 70 PRO B N 1
ATOM 1649 C CA . PRO B 1 70 ? -8.945 -0.089 -3.828 1 96.32 70 PRO B CA 1
ATOM 1650 C C . PRO B 1 70 ? -10.271 0.668 -3.861 1 96.32 70 PRO B C 1
ATOM 1652 O O . PRO B 1 70 ? -10.466 1.543 -4.708 1 96.32 70 PRO B O 1
ATOM 1655 N N . GLY B 1 71 ? -11.226 0.484 -3.01 1 92.87 71 GLY B N 1
ATOM 1656 C CA . GLY B 1 71 ? -12.612 0.866 -3.229 1 92.87 71 GLY B CA 1
ATOM 1657 C C . GLY B 1 71 ? -12.913 2.29 -2.799 1 92.87 71 GLY B C 1
ATOM 1658 O O . GLY B 1 71 ? -14.001 2.806 -3.062 1 92.87 71 GLY B O 1
ATOM 1659 N N . ARG B 1 72 ? -11.898 2.916 -2.132 1 94.2 72 ARG B N 1
ATOM 1660 C CA . ARG B 1 72 ? -12.016 4.254 -1.562 1 94.2 72 ARG B CA 1
ATOM 1661 C C . ARG B 1 72 ? -13.073 4.29 -0.464 1 94.2 72 ARG B C 1
ATOM 1663 O O . ARG B 1 72 ? -13.812 5.269 -0.338 1 94.2 72 ARG B O 1
ATOM 1670 N N . HIS B 1 73 ? -13.285 3.262 0.226 1 90.93 73 HIS B N 1
ATOM 1671 C CA . HIS B 1 73 ? -14.214 3.152 1.345 1 90.93 73 HIS B CA 1
ATOM 1672 C C . HIS B 1 73 ? -13.5 3.361 2.676 1 90.93 73 HIS B C 1
ATOM 1674 O O . HIS B 1 73 ? -12.37 3.854 2.709 1 90.93 73 HIS B O 1
ATOM 1680 N N . GLU B 1 74 ? -14.122 3.158 3.815 1 84.61 74 GLU B N 1
ATOM 1681 C CA . GLU B 1 74 ? -13.591 3.427 5.148 1 84.61 74 GLU B CA 1
ATOM 1682 C C . GLU B 1 74 ? -12.369 2.561 5.44 1 84.61 74 GLU B C 1
ATOM 1684 O O . GLU B 1 74 ? -12.251 1.45 4.92 1 84.61 74 GLU B O 1
ATOM 1689 N N . PRO B 1 75 ? -11.484 3.073 6.222 1 84.63 75 PRO B N 1
ATOM 1690 C CA . PRO B 1 75 ? -10.355 2.26 6.678 1 84.63 75 PRO B CA 1
ATOM 1691 C C . PRO B 1 75 ? -10.784 0.882 7.177 1 84.63 75 PRO B C 1
ATOM 1693 O O . PRO B 1 75 ? -11.786 0.763 7.887 1 84.63 75 PRO B O 1
ATOM 1696 N N . GLY B 1 76 ? -10.067 -0.151 6.746 1 83.24 76 GLY B N 1
ATOM 1697 C CA . GLY B 1 76 ? -10.383 -1.515 7.137 1 83.24 76 GLY B CA 1
ATOM 1698 C C . GLY B 1 76 ? -11.054 -2.312 6.034 1 83.24 76 GLY B C 1
ATOM 1699 O O . GLY B 1 76 ? -11.16 -3.537 6.122 1 83.24 76 GLY B O 1
ATOM 1700 N N . THR B 1 77 ? -11.401 -1.672 4.971 1 88.69 77 THR B N 1
ATOM 1701 C CA . THR B 1 77 ? -12.157 -2.336 3.914 1 88.69 77 THR B CA 1
ATOM 1702 C C . THR B 1 77 ? -11.235 -2.757 2.773 1 88.69 77 THR B C 1
ATOM 1704 O O . THR B 1 77 ? -11.66 -3.454 1.849 1 88.69 77 THR B O 1
ATOM 1707 N N . GLY B 1 78 ? -9.988 -2.303 2.876 1 93.39 78 GLY B N 1
ATOM 1708 C CA . GLY B 1 78 ? -9.105 -2.553 1.748 1 93.39 78 GLY B CA 1
ATOM 1709 C C . GLY B 1 78 ? -7.717 -3.001 2.164 1 93.39 78 GLY B C 1
ATOM 1710 O O . GLY B 1 78 ? -7.56 -3.702 3.166 1 93.39 78 GLY B O 1
ATOM 1711 N N . GLU B 1 79 ? -6.73 -2.628 1.375 1 96.38 79 GLU B N 1
ATOM 1712 C CA . GLU B 1 79 ? -5.423 -3.27 1.478 1 96.38 79 GLU B CA 1
ATOM 1713 C C . GLU B 1 79 ? -4.544 -2.568 2.509 1 96.38 79 GLU B C 1
ATOM 1715 O O . GLU B 1 79 ? -3.46 -3.052 2.841 1 96.38 79 GLU B O 1
ATOM 1720 N N . LEU B 1 80 ? -5.011 -1.524 3.088 1 95.69 80 LEU B N 1
ATOM 1721 C CA . LEU B 1 80 ? -4.134 -0.813 4.013 1 95.69 80 LEU B CA 1
ATOM 1722 C C . LEU B 1 80 ? -4.51 -1.117 5.459 1 95.69 80 LEU B C 1
ATOM 1724 O O . LEU B 1 80 ? -5.695 -1.174 5.798 1 95.69 80 LEU B O 1
ATOM 1728 N N . ASN B 1 81 ? -3.504 -1.327 6.25 1 90.86 81 ASN B N 1
ATOM 1729 C CA . ASN B 1 81 ? -3.618 -1.421 7.702 1 90.86 81 ASN B CA 1
ATOM 1730 C C . ASN B 1 81 ? -3.493 -0.052 8.364 1 90.86 81 ASN B C 1
ATOM 1732 O O . ASN B 1 81 ? -2.402 0.347 8.773 1 90.86 81 ASN B O 1
ATOM 1736 N N . TYR B 1 82 ? -4.595 0.575 8.539 1 87.95 82 TYR B N 1
ATOM 1737 C CA . TYR B 1 82 ? -4.569 1.966 8.979 1 87.95 82 TYR B CA 1
ATOM 1738 C C . TYR B 1 82 ? -4.179 2.066 10.449 1 87.95 82 TYR B C 1
ATOM 1740 O O . TYR B 1 82 ? -3.723 3.116 10.906 1 87.95 82 TYR B O 1
ATOM 1748 N N . TRP B 1 83 ? -4.382 1.016 11.229 1 83.3 83 TRP B N 1
ATOM 1749 C CA . TRP B 1 83 ? -3.864 1.045 12.593 1 83.3 83 TRP B CA 1
ATOM 1750 C C . TRP B 1 83 ? -2.362 1.307 12.599 1 83.3 83 TRP B C 1
ATOM 1752 O O . TRP B 1 83 ? -1.887 2.222 13.276 1 83.3 83 TRP B O 1
ATOM 1762 N N . CYS B 1 84 ? -1.656 0.586 11.801 1 88.03 84 CYS B N 1
ATOM 1763 C CA . CYS B 1 84 ? -0.206 0.736 11.736 1 88.03 84 CYS B CA 1
ATOM 1764 C C . CYS B 1 84 ? 0.176 2.066 11.098 1 88.03 84 CYS B C 1
ATOM 1766 O O . CYS B 1 84 ? 1.17 2.683 11.486 1 88.03 84 CYS B O 1
ATOM 1768 N N . VAL B 1 85 ? -0.585 2.514 10.106 1 91.22 85 VAL B N 1
ATOM 1769 C CA . VAL B 1 85 ? -0.303 3.782 9.442 1 91.22 85 VAL B CA 1
ATOM 1770 C C . VAL B 1 85 ? -0.44 4.93 10.44 1 91.22 85 VAL B C 1
ATOM 1772 O O . VAL B 1 85 ? 0.44 5.789 10.533 1 91.22 85 VAL B O 1
ATOM 1775 N N . PHE B 1 86 ? -1.5 4.898 11.264 1 86.04 86 PHE B N 1
ATOM 1776 C CA . PHE B 1 86 ? -1.735 5.964 12.231 1 86.04 86 PHE B CA 1
ATOM 1777 C C . PHE B 1 86 ? -0.715 5.903 13.363 1 86.04 86 PHE B C 1
ATOM 1779 O O . PHE B 1 86 ? -0.247 6.938 13.84 1 86.04 86 PHE B O 1
ATOM 1786 N N . GLU B 1 87 ? -0.415 4.702 13.757 1 86.01 87 GLU B N 1
ATOM 1787 C CA . GLU B 1 87 ? 0.617 4.557 14.778 1 86.01 87 GLU B CA 1
ATOM 1788 C C . GLU B 1 87 ? 1.942 5.154 14.313 1 86.01 87 GLU B C 1
ATOM 1790 O O . GLU B 1 87 ? 2.61 5.861 15.07 1 86.01 87 GLU B O 1
ATOM 1795 N N . ALA B 1 88 ? 2.314 4.874 13.121 1 91.34 88 ALA B N 1
ATOM 1796 C CA . ALA B 1 88 ? 3.556 5.4 12.561 1 91.34 88 ALA B CA 1
ATOM 1797 C C . ALA B 1 88 ? 3.522 6.924 12.486 1 91.34 88 ALA B C 1
ATOM 1799 O O . ALA B 1 88 ? 4.529 7.587 12.747 1 91.34 88 ALA B O 1
ATOM 1800 N N . LEU B 1 89 ? 2.382 7.476 12.083 1 89.68 89 LEU B N 1
ATOM 1801 C CA . LEU B 1 89 ? 2.203 8.922 12.007 1 89.68 89 LEU B CA 1
ATOM 1802 C C . LEU B 1 89 ? 2.375 9.563 13.38 1 89.68 89 LEU B C 1
ATOM 1804 O O . LEU B 1 89 ? 3.067 10.575 13.514 1 89.68 89 LEU B O 1
ATOM 1808 N N . ASP B 1 90 ? 1.772 8.943 14.353 1 85.51 90 ASP B N 1
ATOM 1809 C CA . ASP B 1 90 ? 1.889 9.433 15.723 1 85.51 90 ASP B CA 1
ATOM 1810 C C . ASP B 1 90 ? 3.337 9.377 16.204 1 85.51 90 ASP B C 1
ATOM 1812 O O . ASP B 1 90 ? 3.846 10.345 16.774 1 85.51 90 ASP B O 1
ATOM 1816 N N . GLU B 1 91 ? 3.937 8.283 15.97 1 91.64 91 GLU B N 1
ATOM 1817 C CA . GLU B 1 91 ? 5.314 8.081 16.408 1 91.64 91 GLU B CA 1
ATOM 1818 C C . GLU B 1 91 ? 6.259 9.073 15.735 1 91.64 91 GLU B C 1
ATOM 1820 O O . GLU B 1 91 ? 7.261 9.482 16.325 1 91.64 91 GLU B O 1
ATOM 1825 N N . ALA B 1 92 ? 5.893 9.489 14.546 1 94.45 92 ALA B N 1
ATOM 1826 C CA . ALA B 1 92 ? 6.724 10.418 13.784 1 94.45 92 ALA B CA 1
ATOM 1827 C C . ALA B 1 92 ? 6.486 11.858 14.229 1 94.45 92 ALA B C 1
ATOM 1829 O O . ALA B 1 92 ? 7.153 12.779 13.752 1 94.45 92 ALA B O 1
ATOM 1830 N N . GLY B 1 93 ? 5.508 12.03 15.119 1 91.36 93 GLY B N 1
ATOM 1831 C CA . GLY B 1 93 ? 5.289 13.347 15.695 1 91.36 93 GLY B CA 1
ATOM 1832 C C . GLY B 1 93 ? 4.353 14.21 14.871 1 91.36 93 GLY B C 1
ATOM 1833 O O . GLY B 1 93 ? 4.388 15.439 14.966 1 91.36 93 GLY B O 1
ATOM 1834 N N . TYR B 1 94 ? 3.551 13.578 13.977 1 88.91 94 TYR B N 1
ATOM 1835 C CA . TYR B 1 94 ? 2.588 14.347 13.197 1 88.91 94 TYR B CA 1
ATOM 1836 C C . TYR B 1 94 ? 1.521 14.959 14.097 1 88.91 94 TYR B C 1
ATOM 1838 O O . TYR B 1 94 ? 0.853 14.247 14.851 1 88.91 94 TYR B O 1
ATOM 1846 N N . ASP B 1 95 ? 1.319 16.229 13.905 1 82.66 95 ASP B N 1
ATOM 1847 C CA . ASP B 1 95 ? 0.36 16.939 14.746 1 82.66 95 ASP B CA 1
ATOM 1848 C C . ASP B 1 95 ? -0.705 17.632 13.9 1 82.66 95 ASP B C 1
ATOM 1850 O O . ASP B 1 95 ? -1.454 18.473 14.403 1 82.66 95 ASP B O 1
ATOM 1854 N N . GLY B 1 96 ? -0.779 17.274 12.625 1 80.57 96 GLY B N 1
ATOM 1855 C CA . GLY B 1 96 ? -1.767 17.861 11.735 1 80.57 96 GLY B CA 1
ATOM 1856 C C . GLY B 1 96 ? -3.087 17.113 11.731 1 80.57 96 GLY B C 1
ATOM 1857 O O . GLY B 1 96 ? -3.313 16.239 12.57 1 80.57 96 GLY B O 1
ATOM 1858 N N . TYR B 1 97 ? -3.978 17.481 10.84 1 80.19 97 TYR B N 1
ATOM 1859 C CA . TYR B 1 97 ? -5.311 16.895 10.756 1 80.19 97 TYR B CA 1
ATOM 1860 C C . TYR B 1 97 ? -5.336 15.739 9.763 1 80.19 97 TYR B C 1
ATOM 1862 O O . TYR B 1 97 ? -4.591 15.739 8.781 1 80.19 97 TYR B O 1
ATOM 1870 N N . VAL B 1 98 ? -6.122 14.805 10.145 1 83.49 98 VAL B N 1
ATOM 1871 C CA . VAL B 1 98 ? -6.435 13.703 9.241 1 83.49 98 VAL B CA 1
ATOM 1872 C C . VAL B 1 98 ? -7.908 13.764 8.843 1 83.49 98 VAL B C 1
ATOM 1874 O O . VAL B 1 98 ? -8.791 13.747 9.703 1 83.49 98 VAL B O 1
ATOM 1877 N N . GLY B 1 99 ? -8.096 13.914 7.566 1 82.14 99 GLY B N 1
ATOM 1878 C CA . GLY B 1 99 ? -9.455 13.937 7.05 1 82.14 99 GLY B CA 1
ATOM 1879 C C . GLY B 1 99 ? -9.88 12.621 6.427 1 82.14 99 GLY B C 1
ATOM 1880 O O . GLY B 1 99 ? -9.082 11.955 5.765 1 82.14 99 GLY B O 1
ATOM 1881 N N . LEU B 1 100 ? -11.12 12.171 6.679 1 79.97 100 LEU B N 1
ATOM 1882 C CA . LEU B 1 100 ? -11.715 11.001 6.043 1 79.97 100 LEU B CA 1
ATOM 1883 C C . LEU B 1 100 ? -12.407 11.384 4.739 1 79.97 100 LEU B C 1
ATOM 1885 O O . LEU B 1 100 ? -13.369 12.155 4.746 1 79.97 100 LEU B O 1
ATOM 1889 N N . GLU B 1 101 ? -11.91 10.932 3.688 1 82.06 101 GLU B N 1
ATOM 1890 C CA . GLU B 1 101 ? -12.472 11.19 2.366 1 82.06 101 GLU B CA 1
ATOM 1891 C C . GLU B 1 101 ? -12.768 9.888 1.628 1 82.06 101 GLU B C 1
ATOM 1893 O O . GLU B 1 101 ? -11.988 9.461 0.774 1 82.06 101 GLU B O 1
ATOM 1898 N N . TYR B 1 102 ? -13.809 9.263 2.048 1 81.46 102 TYR B N 1
ATOM 1899 C CA . TYR B 1 102 ? -14.13 7.979 1.435 1 81.46 102 TYR B CA 1
ATOM 1900 C C . TYR B 1 102 ? -15.607 7.904 1.067 1 81.46 102 TYR B C 1
ATOM 1902 O O . TYR B 1 102 ? -16.414 8.703 1.547 1 81.46 102 TYR B O 1
ATOM 1910 N N . ALA B 1 103 ? -15.861 7.085 0.156 1 74.62 103 ALA B N 1
ATOM 1911 C CA . ALA B 1 103 ? -17.235 6.701 -0.157 1 74.62 103 ALA B CA 1
ATOM 1912 C C . ALA B 1 103 ? -17.687 5.528 0.709 1 74.62 103 ALA B C 1
ATOM 1914 O O . ALA B 1 103 ? -17.086 4.452 0.67 1 74.62 103 ALA B O 1
ATOM 1915 N N . PRO B 1 104 ? -18.681 5.759 1.628 1 71.77 104 PRO B N 1
ATOM 1916 C CA . PRO B 1 104 ? -19.08 4.681 2.535 1 71.77 104 PRO B CA 1
ATOM 1917 C C . PRO B 1 104 ? -19.487 3.408 1.797 1 71.77 104 PRO B C 1
ATOM 1919 O O . PRO B 1 104 ? -20.16 3.477 0.765 1 71.77 104 PRO B O 1
ATOM 1922 N N . ALA B 1 105 ? -18.781 2.217 2.154 1 64.75 105 ALA B N 1
ATOM 1923 C CA . ALA B 1 105 ? -19.187 0.938 1.577 1 64.75 105 ALA B CA 1
ATOM 1924 C C . ALA B 1 105 ? -20.565 0.521 2.083 1 64.75 105 ALA B C 1
ATOM 1926 O O . ALA B 1 105 ? -21.366 -0.041 1.332 1 64.75 105 ALA B O 1
ATOM 1927 N N . THR B 1 106 ? -20.627 0.461 3.51 1 57.16 106 THR B N 1
ATOM 1928 C CA . THR B 1 106 ? -21.923 0.238 4.142 1 57.16 106 THR B CA 1
ATOM 1929 C C . THR B 1 106 ? -22.283 1.401 5.062 1 57.16 106 THR B C 1
ATOM 1931 O O . THR B 1 106 ? -21.399 2.068 5.603 1 57.16 106 THR B O 1
ATOM 1934 N N . PHE B 1 107 ? -23.171 2.182 4.823 1 46.63 107 PHE B N 1
ATOM 1935 C CA . PHE B 1 107 ? -23.627 3.31 5.628 1 46.63 107 PHE B CA 1
ATOM 1936 C C . PHE B 1 107 ? -23.669 2.939 7.105 1 46.63 107 PHE B C 1
ATOM 1938 O O . PHE B 1 107 ? -24.591 2.253 7.552 1 46.63 107 PHE B O 1
ATOM 1945 N N . SER B 1 108 ? -22.554 2.284 7.606 1 45.48 108 SER B N 1
ATOM 1946 C CA . SER B 1 108 ? -22.813 2.058 9.024 1 45.48 108 SER B CA 1
ATOM 1947 C C . SER B 1 108 ? -21.973 2.986 9.895 1 45.48 108 SER B C 1
ATOM 1949 O O . SER B 1 108 ? -20.77 3.138 9.67 1 45.48 108 SER B O 1
ATOM 1951 N N . ALA B 1 109 ? -22.562 3.844 10.623 1 44.42 109 ALA B N 1
ATOM 1952 C CA . ALA B 1 109 ? -21.993 4.673 11.683 1 44.42 109 ALA B CA 1
ATOM 1953 C C . ALA B 1 109 ? -20.938 3.905 12.473 1 44.42 109 ALA B C 1
ATOM 1955 O O . ALA B 1 109 ? -19.957 4.489 12.941 1 44.42 109 ALA B O 1
ATOM 1956 N N . THR B 1 110 ? -21.146 2.668 12.591 1 45.15 110 THR B N 1
ATOM 1957 C CA . THR B 1 110 ? -20.264 1.799 13.362 1 45.15 110 THR B CA 1
ATOM 1958 C C . THR B 1 110 ? -18.884 1.719 12.717 1 45.15 110 THR B C 1
ATOM 1960 O O . THR B 1 110 ? -17.867 1.707 13.414 1 45.15 110 THR B O 1
ATOM 1963 N N . LEU B 1 111 ? -18.906 1.797 11.484 1 49.21 111 LEU B N 1
ATOM 1964 C CA . LEU B 1 111 ? -17.628 1.682 10.79 1 49.21 111 LEU B CA 1
ATOM 1965 C C . LEU B 1 111 ? -16.794 2.945 10.976 1 49.21 111 LEU B C 1
ATOM 1967 O O . LEU B 1 111 ? -15.573 2.87 11.132 1 49.21 111 LEU B O 1
ATOM 1971 N N . LEU B 1 112 ? -17.5 4.044 11.01 1 50.2 112 LEU B N 1
ATOM 1972 C CA . LEU B 1 112 ? -16.789 5.291 11.271 1 50.2 112 LEU B CA 1
ATOM 1973 C C . LEU B 1 112 ? -16.166 5.28 12.663 1 50.2 112 LEU B C 1
ATOM 1975 O O . LEU B 1 112 ? -15.021 5.701 12.839 1 50.2 112 LEU B O 1
ATOM 1979 N N . ALA B 1 113 ? -17.015 4.789 13.568 1 47.17 113 ALA B N 1
ATOM 1980 C CA . ALA B 1 113 ? -16.51 4.699 14.936 1 47.17 113 ALA B CA 1
ATOM 1981 C C . ALA B 1 113 ? -15.279 3.799 15.008 1 47.17 113 ALA B C 1
ATOM 1983 O O . ALA B 1 113 ? -14.324 4.099 15.728 1 47.17 113 ALA B O 1
AT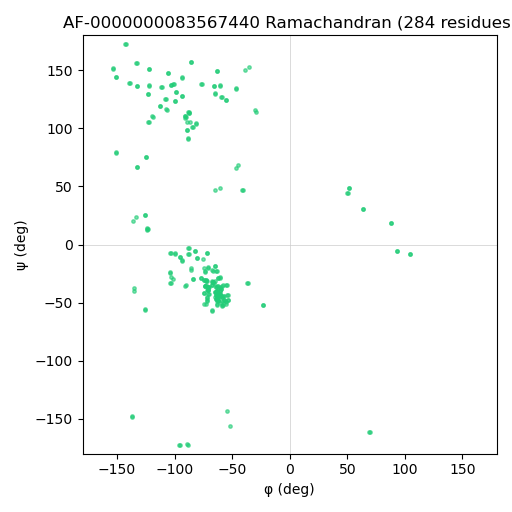OM 1984 N N . ALA B 1 114 ? -15.375 2.831 14.27 1 48.94 114 ALA B N 1
ATOM 1985 C CA . ALA B 1 114 ? -14.253 1.897 14.263 1 48.94 114 ALA B CA 1
ATOM 1986 C C . ALA B 1 114 ? -13.011 2.537 13.648 1 48.94 114 ALA B C 1
ATOM 1988 O O . ALA B 1 114 ? -11.892 2.307 14.113 1 48.94 114 ALA B O 1
ATOM 1989 N N . THR B 1 115 ? -13.352 3.366 12.751 1 50.32 115 THR B N 1
ATOM 1990 C CA . THR B 1 115 ? -12.237 4.049 12.104 1 50.32 115 THR B CA 1
ATOM 1991 C C . THR B 1 115 ? -11.637 5.104 13.03 1 50.32 115 THR B C 1
ATOM 1993 O O . THR B 1 115 ? -10.415 5.244 13.111 1 50.32 115 THR B O 1
ATOM 1996 N N . VAL B 1 116 ? -12.505 5.808 13.691 1 48.88 116 VAL B N 1
ATOM 1997 C CA . VAL B 1 116 ? -12.073 6.833 14.636 1 48.88 116 VAL B CA 1
ATOM 1998 C C . VAL B 1 116 ? -11.279 6.188 15.77 1 48.88 116 VAL B C 1
ATOM 2000 O O . VAL B 1 116 ? -10.317 6.774 16.274 1 48.88 116 VAL B O 1
ATOM 2003 N N . SER B 1 117 ? -11.761 4.997 16.094 1 45.59 117 SER B N 1
ATOM 2004 C CA . SER B 1 117 ? -11.064 4.309 17.175 1 45.59 117 SER B CA 1
ATOM 2005 C C . SER B 1 117 ? -9.635 3.957 16.776 1 45.59 117 SER B C 1
ATOM 2007 O O . SER B 1 117 ? -8.793 3.691 17.636 1 45.59 117 SER B O 1
ATOM 2009 N N . LEU B 1 118 ? -9.507 3.988 15.514 1 47.03 118 LEU B N 1
ATOM 2010 C CA . LEU B 1 118 ? -8.146 3.682 15.088 1 47.03 118 LEU B CA 1
ATOM 2011 C C . LEU B 1 118 ? -7.211 4.852 15.371 1 47.03 118 LEU B C 1
ATOM 2013 O O . LEU B 1 118 ? -6.008 4.659 15.563 1 47.03 118 LEU B O 1
ATOM 2017 N N . HIS B 1 119 ? -7.594 6.111 15.271 1 47.09 119 HIS B N 1
ATOM 2018 C CA . HIS B 1 119 ? -6.817 7.279 15.668 1 47.09 119 HIS B CA 1
ATOM 2019 C C . HIS B 1 119 ? -7.726 8.43 16.087 1 47.09 119 HIS B C 1
ATOM 2021 O O . HIS B 1 119 ? -8.122 9.249 15.254 1 47.09 119 HIS B O 1
ATOM 2027 N N . PRO B 1 120 ? -8.227 8.292 17.342 1 41.21 120 PRO B N 1
ATOM 2028 C CA . PRO B 1 120 ? -9.272 9.201 17.819 1 41.21 120 PRO B CA 1
ATOM 2029 C C . PRO B 1 120 ? -8.868 10.67 17.717 1 41.21 120 PRO B C 1
ATOM 2031 O O . PRO B 1 120 ? -9.705 11.525 17.415 1 41.21 120 PRO B O 1
ATOM 2034 N N . SER B 1 121 ? -7.753 11.054 18.199 1 42.5 121 SER B N 1
ATOM 2035 C CA . SER B 1 121 ? -7.604 12.447 18.607 1 42.5 121 SER B CA 1
ATOM 2036 C C . SER B 1 121 ? -7.457 13.364 17.398 1 42.5 121 SER B C 1
ATOM 2038 O O . SER B 1 121 ? -7.632 14.58 17.509 1 42.5 121 SER B O 1
ATOM 2040 N N . LYS B 1 122 ? -7.24 12.904 16.244 1 51.32 122 LYS B N 1
ATOM 2041 C CA . LYS B 1 122 ? -6.88 13.851 15.193 1 51.32 122 LYS B CA 1
ATOM 2042 C C . LYS B 1 122 ? -7.63 13.548 13.899 1 51.32 122 LYS B C 1
ATOM 2044 O O . LYS B 1 122 ? -7.207 13.963 12.818 1 51.32 122 LYS B O 1
ATOM 2049 N N . LEU B 1 123 ? -8.654 12.855 14.041 1 47.27 123 LEU B N 1
ATOM 2050 C CA . LEU B 1 123 ? -9.456 12.544 12.863 1 47.27 123 LEU B CA 1
ATOM 2051 C C . LEU B 1 123 ? -10.508 13.621 12.621 1 47.27 123 LEU B C 1
ATOM 2053 O O . LEU B 1 123 ? -11.186 14.054 13.556 1 47.27 123 LEU B O 1
ATOM 2057 N N . VAL B 1 124 ? -10.335 14.414 11.691 1 39.35 124 VAL B N 1
ATOM 2058 C CA . VAL B 1 124 ? -11.361 15.359 11.262 1 39.35 124 VAL B CA 1
ATOM 2059 C C . VAL B 1 124 ? -12.218 14.73 10.166 1 39.35 124 VAL B C 1
ATOM 2061 O O . VAL B 1 124 ? -11.692 14.121 9.231 1 39.35 124 VAL B O 1
ATOM 2064 N N . PRO B 1 125 ? -13.442 14.414 10.506 1 39.99 125 PRO B N 1
ATOM 2065 C CA . PRO B 1 125 ? -14.259 13.948 9.384 1 39.99 125 PRO B CA 1
ATOM 2066 C C . PRO B 1 125 ? -14.107 14.822 8.141 1 39.99 125 PRO B C 1
ATOM 2068 O O . PRO B 1 125 ? -14.165 16.051 8.234 1 39.99 125 PRO B O 1
ATOM 2071 N N . GLY B 1 126 ? -13.245 14.927 7.514 1 35.61 126 GLY B N 1
ATOM 2072 C CA . GLY B 1 126 ? -13.187 15.745 6.313 1 35.61 126 GLY B CA 1
ATOM 2073 C C . GLY B 1 126 ? -14.317 15.459 5.342 1 35.61 126 GLY B C 1
ATOM 2074 O O . GLY B 1 126 ? -15.158 14.594 5.597 1 35.61 126 GLY B O 1
ATOM 2075 N N . VAL B 1 127 ? -14.098 15.792 3.877 1 32.62 127 VAL B N 1
ATOM 2076 C CA . VAL B 1 127 ? -14.987 15.905 2.725 1 32.62 127 VAL B CA 1
ATOM 2077 C C . VAL B 1 127 ? -15.676 14.566 2.47 1 32.62 127 VAL B C 1
ATOM 2079 O O . VAL B 1 127 ? -15.072 13.646 1.914 1 32.62 127 VAL B O 1
ATOM 2082 N N . LEU B 1 128 ? -16.236 13.873 3.259 1 33.52 128 LEU B N 1
ATOM 2083 C CA . LEU B 1 128 ? -17.313 13.023 2.764 1 33.52 128 LEU B CA 1
ATOM 2084 C C . LEU B 1 128 ? -18.082 13.717 1.645 1 33.52 128 LEU B C 1
ATOM 2086 O O . LEU B 1 128 ? -18.066 14.946 1.545 1 33.52 128 LEU B O 1
ATOM 2090 N N . ASP B 1 129 ? -18.721 13.257 0.687 1 32.88 129 ASP B N 1
ATOM 2091 C CA . ASP B 1 129 ? -20.062 13.804 0.509 1 32.88 129 ASP B CA 1
ATOM 2092 C C . ASP B 1 129 ? -20.665 14.228 1.846 1 32.88 129 ASP B C 1
ATOM 2094 O O . ASP B 1 129 ? -20.445 13.573 2.868 1 32.88 129 ASP B O 1
ATOM 2098 N N . LEU B 1 130 ? -20.995 15.562 2.183 1 30.75 130 LEU B N 1
ATOM 2099 C CA . LEU B 1 130 ? -21.583 16.277 3.311 1 30.75 130 LEU B CA 1
ATOM 2100 C C . LEU B 1 130 ? -22.435 15.341 4.162 1 30.75 130 LEU B C 1
ATOM 2102 O O . LEU B 1 130 ? -22.565 15.542 5.372 1 30.75 130 LEU B O 1
ATOM 2106 N N . ALA B 1 131 ? -23.336 14.626 3.589 1 31.98 131 ALA B N 1
ATOM 2107 C CA . ALA B 1 131 ? -24.282 13.836 4.374 1 31.98 131 ALA B CA 1
ATOM 2108 C C . ALA B 1 131 ? -23.553 12.826 5.256 1 31.98 131 ALA B C 1
ATOM 2110 O O . ALA B 1 131 ? -23.997 12.529 6.367 1 31.98 131 ALA B O 1
ATOM 2111 N N . ALA B 1 132 ? -22.522 12.315 4.794 1 32.53 132 ALA B N 1
ATOM 2112 C CA . ALA B 1 132 ? -21.853 11.265 5.56 1 32.53 132 ALA B CA 1
ATOM 2113 C C . ALA B 1 132 ? -20.931 11.862 6.619 1 32.53 132 ALA B C 1
ATOM 2115 O O . ALA B 1 132 ? -20.531 11.175 7.562 1 32.53 132 ALA B O 1
ATOM 2116 N N . ALA B 1 133 ? -20.313 12.997 6.552 1 31.66 133 ALA B N 1
ATOM 2117 C CA . ALA B 1 133 ? -19.529 13.728 7.544 1 31.66 133 ALA B CA 1
ATOM 2118 C C . ALA B 1 133 ? -20.358 14.022 8.791 1 31.66 133 ALA B C 1
ATOM 2120 O O . ALA B 1 133 ? -19.839 14 9.909 1 31.66 133 ALA B O 1
ATOM 2121 N N . GLU B 1 134 ? -21.551 14.443 8.631 1 32.54 134 GLU B N 1
ATOM 2122 C CA . GLU B 1 134 ? -22.461 14.703 9.742 1 32.54 134 GLU B CA 1
ATOM 2123 C C . GLU B 1 134 ? -22.591 13.482 10.648 1 32.54 134 GLU B C 1
ATOM 2125 O O . GLU B 1 134 ? -22.619 13.611 11.873 1 32.54 134 GLU B O 1
ATOM 2130 N N . VAL B 1 135 ? -22.72 12.367 10.004 1 30.62 135 VAL B N 1
ATOM 2131 C CA . VAL B 1 135 ? -22.932 11.178 10.824 1 30.62 135 VAL B CA 1
ATOM 2132 C C . VAL B 1 135 ? -21.645 10.827 11.567 1 30.62 135 VAL B C 1
ATOM 2134 O O . VAL B 1 135 ? -21.682 10.444 12.739 1 30.62 135 VAL B O 1
ATOM 2137 N N . GLY B 1 136 ? -20.569 11.01 10.965 1 31.21 136 GLY B N 1
ATOM 2138 C CA . GLY B 1 136 ? -19.339 10.69 11.67 1 31.21 136 GLY B CA 1
ATOM 2139 C C . GLY B 1 136 ? -19.015 11.671 12.781 1 31.21 136 GLY B C 1
ATOM 2140 O O . GLY B 1 136 ? -18.537 11.275 13.846 1 31.21 136 GLY B O 1
ATOM 2141 N N . LEU B 1 137 ? -19.117 12.917 12.559 1 29.28 137 LEU B N 1
ATOM 2142 C CA . LEU B 1 137 ? -18.929 13.933 13.588 1 29.28 137 LEU B CA 1
ATOM 2143 C C . LEU B 1 137 ? -19.908 13.729 14.739 1 29.28 137 LEU B C 1
ATOM 2145 O O . LEU B 1 137 ? -19.55 13.915 15.905 1 29.28 137 LEU B O 1
ATOM 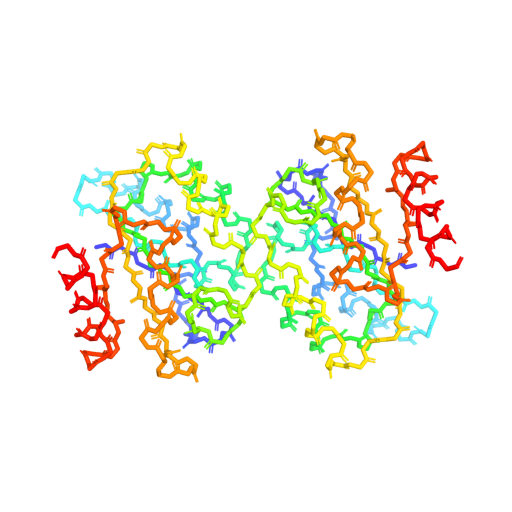2149 N N . ARG B 1 138 ? -21.24 13.621 14.448 1 31.3 138 ARG B N 1
ATOM 2150 C CA . ARG B 1 138 ? -22.216 13.428 15.516 1 31.3 138 ARG B CA 1
ATOM 2151 C C . ARG B 1 138 ? -21.868 12.209 16.363 1 31.3 138 ARG B C 1
ATOM 2153 O O . ARG B 1 138 ? -22.152 12.178 17.562 1 31.3 138 ARG B O 1
ATOM 2160 N N . ALA B 1 139 ? -21.363 11.27 15.744 1 28.47 139 ALA B N 1
ATOM 2161 C CA . ALA B 1 139 ? -21.088 10.055 16.507 1 28.47 139 ALA B CA 1
ATOM 2162 C C . ALA B 1 139 ? -19.877 10.241 17.416 1 28.47 139 ALA B C 1
ATOM 2164 O O . ALA B 1 139 ? -19.805 9.647 18.495 1 28.47 139 ALA B O 1
ATOM 2165 N N . VAL B 1 140 ? -18.876 11.071 17.048 1 28.86 140 VAL B N 1
ATOM 2166 C CA . VAL B 1 140 ? -17.825 11.408 18.003 1 28.86 140 VAL B CA 1
ATOM 2167 C C . VAL B 1 140 ? -18.391 12.307 19.099 1 28.86 140 VAL B C 1
ATOM 2169 O O . VAL B 1 140 ? -17.999 12.198 20.264 1 28.86 140 VAL B O 1
ATOM 2172 N N . HIS B 1 141 ? -19.156 13.211 18.779 1 26.62 141 HIS B N 1
ATOM 2173 C CA . HIS B 1 141 ? -19.74 14.057 19.813 1 26.62 141 HIS B CA 1
ATOM 2174 C C . HIS B 1 141 ? -20.545 13.231 20.811 1 26.62 141 HIS B C 1
ATOM 2176 O O . HIS B 1 141 ? -20.505 13.493 22.015 1 26.62 141 HIS B O 1
ATOM 2182 N N . ASP B 1 142 ? -21.343 12.424 20.36 1 27.62 142 ASP B N 1
ATOM 2183 C CA . ASP B 1 142 ? -22.178 11.764 21.359 1 27.62 142 ASP B CA 1
ATOM 2184 C C . ASP B 1 142 ? -21.347 10.841 22.247 1 27.62 142 ASP B C 1
ATOM 2186 O O . ASP B 1 142 ? -21.856 10.286 23.223 1 27.62 142 ASP B O 1
ATOM 2190 N N . VAL B 1 143 ? -20.225 10.472 21.713 1 26.2 143 VAL B N 1
ATOM 2191 C CA . VAL B 1 143 ? -19.48 9.66 22.669 1 26.2 143 VAL B CA 1
ATOM 2192 C C . VAL B 1 143 ? -18.662 10.565 23.588 1 26.2 143 VAL B C 1
ATOM 2194 O O . VAL B 1 143 ? -18.072 10.097 24.565 1 26.2 143 VAL B O 1
ATOM 2197 N N . LEU B 1 144 ? -18.342 11.793 23.218 1 23.88 144 LEU B N 1
ATOM 2198 C CA . LEU B 1 144 ? -17.869 12.645 24.304 1 23.88 144 LEU B CA 1
ATOM 2199 C C . LEU B 1 144 ? -19.038 13.178 25.126 1 23.88 144 LEU B C 1
ATOM 2201 O O . LEU B 1 144 ? -20.071 13.558 24.57 1 23.88 144 LEU B O 1
#

Foldseek 3Di:
DDEAADQPPDNPPDDRQEVVVVLVVQVVVVDPVAAYAAEQQSNCVHPNPSLCSCLVSVVRHAEYEYAAPDQRAAPPPHDDDVLVSVVSCVVSPPDHAYEYAGDHPDLDLVRLVVRCVSPVPHYQPPDDVVVSSVSNVVVNVVVD/DDEAADQPPDNPPDDRQEVVVVLVVQVVVVDPVAAYAAEQQSHCVHPNPSLCSCLVSVVRHAEYEYAAPDQQEAPPPHDDDVLVSVVSCVVSPPDHAYEYAGDHPDLDLVRLVVRCVSPVPHYQPPDHVVVSSVSSVVVNVVVD

pLDDT: mean 77.69, std 24.77, range [23.46, 98.39]

Sequence (288 aa):
MVEPLNNPVNHRGYYLDSSYAAYEIVDAVDSPVVSVLFDVYHQQIVEGNVIANLTENLEFVGYVHVADVPGRHEPGTGELNYWCVFEALDEAGYDGYVGLEYAPATFSATLLAATVSLHPSKLVPGVLDLAAAEVGLRAVHDVLMVEPLNNPVNHRGYYLDSSYAAYEIVDAVDSPVVSVLFDVYHQQIVEGNVIANLTENLEFVGYVHVADVPGRHEPGTGELNYWCVFEALDEAGYDGYVGLEYAPATFSATLLAATVSLHPSKLVPGVLDLAAAEVGLRAVHDVL

InterPro domains:
  IPR013022 Xylose isomerase-like, TIM barrel domain [PF01261] (2-103)
  IPR036237 Xylose isomerase-like superfamily [SSF51658] (2-115)
  IPR050417 Sugar Epimerase/Isomerase [PTHR43489] (2-113)

Radius of gyration: 19.56 Å; Cα contacts (8 Å, |Δi|>4): 561; chains: 2; bounding box: 44×60×49 Å